Protein AF-A0A812VTF9-F1 (afdb_monomer)

Foldseek 3Di:
DVVVVVVVVVVVVVVVVVVVPDDVVVVVVVLLCLLVDDLVRNLVVLLVLLVVLVVQQPPPVHRDCVSVVSSLVSLVSNLPDQLVSNLSSLVSNLQSLLVQLLRPPVVSVVVSLVSLLVSLLSCLVDPNNLPPQCSLVSSLVSLLVSLPDPSHDPVSLLSSLVSLLVCCVVRVVSNHPNVVSNVSSLVSLVVDPCNDPSSVVSVVSSVVSVVVDCSVVVVCVVVVCCVVVVDDPDDPDD

Mean predicted aligned error: 9.12 Å

Nearest PDB structures (foldseek):
  6xns-assembly2_E  TM=2.619E-01  e=1.743E-01  synthetic construct
  7v1k-assembly1_A-2  TM=3.933E-01  e=6.644E-01  Homo sapiens
  8xxn-assembly1_CD  TM=4.417E-01  e=1.135E+00  Homo sapiens
  8sah-assembly1_A  TM=3.304E-01  e=3.784E+00  Homo sapiens
  6fhz-assembly1_A  TM=1.928E-01  e=4.326E+00  Pyrococcus furiosus DSM 3638

pLDDT: mean 85.51, std 14.9, range [34.81, 98.44]

Organism: Symbiodinium pilosum (NCBI:txid2952)

Radius of gyration: 21.84 Å; Cα contacts (8 Å, |Δi|>4): 213; chains: 1; bounding box: 48×73×46 Å

Secondary structure (DSSP, 8-state):
-HHHHHHHHHHHHHHHHHHTTS-HHHHHHHHHGGGGS-HHHHHHHHHHHHHHHHHHHH-SSS---HHHHHHHHHHHHTTTS-HHHHHHHHHHHHHHHHHHHT-SSHHHHHHHHHHHHHHHHHHHH-HHHHTSTTHHHHHHHHHHHHHH-SSS-HHHHHHHHHHHHHHHHH-GGG-GGGHHHHHHHHHHHHTSTT--HHHHHHHHHHHHHHHH-HHHHHHHHHHHHHHHHT--S-----

Solvent-accessible s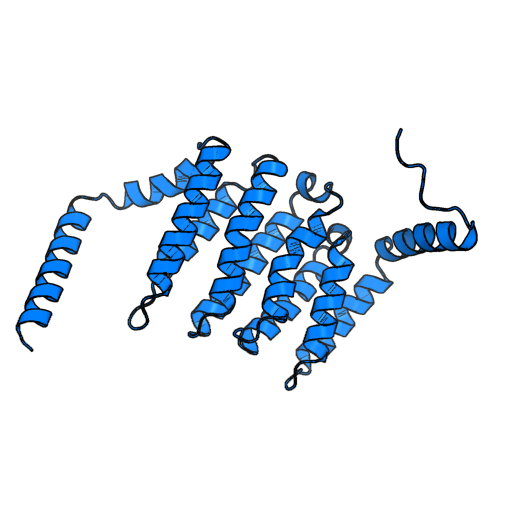urface area (backbone atoms only — not comparable to full-atom values): 13110 Å² total; per-residue (Å²): 119,68,68,63,55,52,51,55,49,49,52,49,52,50,50,52,58,54,50,76,72,51,60,67,69,59,57,53,47,57,52,67,48,45,62,77,44,54,77,70,54,38,52,50,51,52,52,50,38,50,50,51,22,52,58,36,49,65,35,82,91,67,56,42,58,64,44,50,52,48,47,53,52,42,50,61,67,40,66,87,48,60,54,75,58,40,54,52,48,44,58,53,52,40,50,50,29,35,57,43,21,31,36,91,55,55,71,57,6,49,50,26,49,50,52,48,42,53,50,52,53,55,54,68,69,40,65,78,49,59,68,43,72,59,37,24,37,67,67,35,45,41,51,38,54,37,58,70,37,87,62,33,46,72,68,40,44,49,49,44,52,55,42,52,34,50,47,45,72,76,39,56,87,57,35,66,60,14,53,61,43,53,51,52,38,49,53,52,48,70,66,39,97,76,58,47,70,68,58,54,53,40,48,54,52,45,49,53,51,52,75,70,34,66,66,55,60,50,54,46,49,56,54,49,48,45,67,72,64,71,64,76,98,78,87,90,86,131

Sequence (238 aa):
MTVSLEESRLDLLNAESVMAQIDAAQIDLLFDRSAGLELRAVLHFMGQLAQVSKEELACEEMPRIFSLQKLVEVAISNLMRPPEVWSEIWRIVSRHLADVASHHNVSIGLYAINCLKQLAMKFLEHEEVRQQETFGQVLLEPFEKLMKSKLASPEVKGLVVSSVDFMVEKRPGSIGAGWAQVFQILQLAASEPKSNKEVLDAAFAIMKVAVASRTLQRASTLYWLSAIAGLPPSASKL

InterPro domains:
  IPR015403 Mon2/Sec7/BIG1-like, HDS [PF09324] (122-207)
  IPR016024 Armadillo-type fold [SSF48371] (74-210)

Structure (mmCIF, N/CA/C/O backbone):
data_AF-A0A812VTF9-F1
#
_entry.id   AF-A0A812VTF9-F1
#
loop_
_atom_site.group_PDB
_atom_site.id
_atom_site.type_symbol
_atom_site.label_atom_id
_atom_site.label_alt_id
_atom_site.label_comp_id
_atom_site.label_asym_id
_atom_site.label_entity_id
_atom_site.label_seq_id
_atom_site.pdbx_PDB_ins_code
_atom_site.Cartn_x
_atom_site.Cartn_y
_atom_site.Cartn_z
_atom_site.occupancy
_atom_site.B_iso_or_equiv
_atom_site.auth_seq_id
_atom_site.auth_comp_id
_atom_site.auth_asym_id
_atom_site.auth_atom_id
_atom_site.pdbx_PDB_model_num
ATOM 1 N N . MET A 1 1 ? -31.455 -26.760 -3.266 1.00 56.12 1 MET A N 1
ATOM 2 C CA . MET A 1 1 ? -31.343 -28.114 -2.701 1.00 56.12 1 MET A CA 1
ATOM 3 C C . MET A 1 1 ? -30.157 -28.837 -3.314 1.00 56.12 1 MET A C 1
ATOM 5 O O . MET A 1 1 ? -29.032 -28.382 -3.204 1.00 56.12 1 MET A O 1
ATOM 9 N N . THR A 1 2 ? -30.458 -29.919 -4.027 1.00 59.34 2 THR A N 1
ATOM 10 C CA . THR A 1 2 ? -29.512 -30.862 -4.642 1.00 59.34 2 THR A CA 1
ATOM 11 C C . THR A 1 2 ? -28.891 -30.377 -5.957 1.00 59.34 2 THR A C 1
ATOM 13 O O . THR A 1 2 ? -27.705 -30.589 -6.159 1.00 59.34 2 THR A O 1
ATOM 16 N N . VAL A 1 3 ? -29.644 -29.651 -6.793 1.00 62.25 3 VAL A N 1
ATOM 17 C CA . VAL A 1 3 ? -29.167 -29.140 -8.100 1.00 62.25 3 VAL A CA 1
ATOM 18 C C . VAL A 1 3 ? -27.979 -28.175 -7.954 1.00 62.25 3 VAL A C 1
ATOM 20 O O . VAL A 1 3 ? -26.980 -28.317 -8.643 1.00 62.25 3 VAL A O 1
ATOM 23 N N . SER A 1 4 ? -28.036 -27.265 -6.976 1.00 74.12 4 SER A N 1
ATOM 24 C CA . SER A 1 4 ? -26.952 -26.306 -6.699 1.00 74.12 4 SER A CA 1
ATOM 25 C C . SER A 1 4 ? -25.662 -26.975 -6.201 1.00 74.12 4 SER A C 1
ATOM 27 O O . SER A 1 4 ? -24.579 -26.481 -6.488 1.00 74.12 4 SER A O 1
ATOM 29 N N . LEU A 1 5 ? -25.756 -28.106 -5.493 1.00 76.12 5 LEU A N 1
ATOM 30 C CA . LEU A 1 5 ? -24.577 -28.862 -5.052 1.00 76.12 5 LEU A CA 1
ATOM 31 C C . LEU A 1 5 ? -23.921 -29.621 -6.213 1.00 76.12 5 LEU A C 1
ATOM 33 O O . LEU A 1 5 ? -22.699 -29.732 -6.258 1.00 76.12 5 LEU A O 1
ATOM 37 N N . GLU A 1 6 ? -24.720 -30.142 -7.147 1.00 83.00 6 GLU A N 1
ATOM 38 C CA . GLU A 1 6 ? -24.218 -30.797 -8.360 1.00 83.00 6 GLU A CA 1
ATOM 39 C C . GLU A 1 6 ? -23.533 -29.812 -9.309 1.00 83.00 6 GLU A C 1
ATOM 41 O O . GLU A 1 6 ? -22.454 -30.123 -9.811 1.00 83.00 6 GLU A O 1
ATOM 46 N N . GLU A 1 7 ? -24.105 -28.620 -9.495 1.00 83.38 7 GLU A N 1
ATOM 47 C CA . GLU A 1 7 ? -23.499 -27.539 -10.284 1.00 83.38 7 GLU A CA 1
ATOM 48 C C . GLU A 1 7 ? -22.155 -27.101 -9.690 1.00 83.38 7 GLU A C 1
ATOM 50 O O . GLU A 1 7 ? -21.142 -27.142 -10.384 1.00 83.38 7 GLU A O 1
ATOM 55 N N . SER A 1 8 ? -22.090 -26.811 -8.383 1.00 82.06 8 SER A N 1
ATOM 56 C CA . SER A 1 8 ? -20.821 -26.449 -7.730 1.00 82.06 8 SER A CA 1
ATOM 57 C C . SER A 1 8 ? -19.768 -27.559 -7.808 1.00 82.06 8 SER A C 1
ATOM 59 O O . SER A 1 8 ? -18.575 -27.282 -7.933 1.00 82.06 8 SER A O 1
ATOM 61 N N . ARG A 1 9 ? -20.184 -28.832 -7.757 1.00 86.38 9 ARG A N 1
ATOM 62 C CA . ARG A 1 9 ? -19.269 -29.971 -7.918 1.00 86.38 9 ARG A CA 1
ATOM 63 C C . ARG A 1 9 ? -18.740 -30.072 -9.347 1.00 86.38 9 ARG A C 1
ATOM 65 O O . ARG A 1 9 ? -17.572 -30.401 -9.536 1.00 86.38 9 ARG A O 1
ATOM 72 N N . LEU A 1 10 ? -19.588 -29.816 -10.339 1.00 88.94 10 LEU A N 1
ATOM 73 C CA . LEU A 1 10 ? -19.194 -29.813 -11.744 1.00 88.94 10 LEU A CA 1
ATOM 74 C C . LEU A 1 10 ? -18.210 -28.675 -12.036 1.00 88.94 10 LEU A C 1
ATOM 76 O O . LEU A 1 10 ? -17.195 -28.914 -12.683 1.00 88.94 10 LEU A O 1
ATOM 80 N N . ASP A 1 11 ? -18.454 -27.481 -11.499 1.00 85.56 11 ASP A N 1
ATOM 81 C CA . ASP A 1 11 ? -17.545 -26.338 -11.629 1.00 85.56 11 ASP A CA 1
ATOM 82 C C . ASP A 1 11 ? -16.174 -26.615 -11.004 1.00 85.56 11 ASP A C 1
ATOM 84 O O . ASP A 1 11 ? -15.147 -26.284 -11.600 1.00 85.56 11 ASP A O 1
ATOM 88 N N . LEU A 1 12 ? -16.139 -27.286 -9.847 1.00 85.94 12 LEU A N 1
ATOM 89 C CA . LEU A 1 12 ? -14.889 -27.710 -9.215 1.00 85.94 12 LEU A CA 1
ATOM 90 C C . LEU A 1 12 ? -14.105 -28.679 -10.114 1.00 85.94 12 LEU A C 1
ATOM 92 O O . LEU A 1 12 ? -12.923 -28.463 -10.367 1.00 85.94 12 LEU A O 1
ATOM 96 N N . LEU A 1 13 ? -14.768 -29.713 -10.643 1.00 90.44 13 LEU A N 1
ATOM 97 C CA . LEU A 1 13 ? -14.139 -30.693 -11.537 1.00 90.44 13 LEU A CA 1
ATOM 98 C C . LEU A 1 13 ? -13.653 -30.048 -12.842 1.00 90.44 13 LEU A C 1
ATOM 100 O O . LEU A 1 13 ? -12.585 -30.394 -13.350 1.00 90.44 13 LEU A O 1
ATOM 104 N N . ASN A 1 14 ? -14.410 -29.085 -13.373 1.00 89.62 14 ASN A N 1
ATOM 105 C CA . ASN A 1 14 ? -14.008 -28.305 -14.539 1.00 89.62 14 ASN A CA 1
ATOM 106 C C . ASN A 1 14 ? -12.756 -27.472 -14.234 1.00 89.62 14 ASN A C 1
ATOM 108 O O . ASN A 1 14 ? -11.811 -27.480 -15.024 1.00 89.62 14 ASN A O 1
ATOM 112 N N . ALA A 1 15 ? -12.714 -26.797 -13.082 1.00 86.44 15 ALA A N 1
ATOM 113 C CA . ALA A 1 15 ? -11.553 -26.027 -12.652 1.00 86.44 15 ALA A CA 1
ATOM 114 C C . ALA A 1 15 ? -10.316 -26.920 -12.468 1.00 86.44 15 ALA A C 1
ATOM 116 O O . ALA A 1 15 ? -9.244 -26.583 -12.968 1.00 86.44 15 ALA A O 1
ATOM 117 N N . GLU A 1 16 ? -10.461 -28.084 -11.828 1.00 88.94 16 GLU A N 1
ATOM 118 C CA . GLU A 1 16 ? -9.383 -29.069 -11.674 1.00 88.94 16 GLU A CA 1
ATOM 119 C C . GLU A 1 16 ? -8.875 -29.576 -13.030 1.00 88.94 16 GLU A C 1
ATOM 121 O O . GLU A 1 16 ? -7.666 -29.639 -13.254 1.00 88.94 16 GLU A O 1
ATOM 126 N N . SER A 1 17 ? -9.781 -29.883 -13.963 1.00 91.12 17 SER A N 1
ATOM 127 C CA . SER A 1 17 ? -9.412 -30.351 -15.301 1.00 91.12 17 SER A CA 1
ATOM 128 C C . SER A 1 17 ? -8.668 -29.288 -16.111 1.00 91.12 17 SER A C 1
ATOM 130 O O . SER A 1 17 ? -7.706 -29.627 -16.801 1.00 91.12 17 SER A O 1
ATOM 132 N N . VAL A 1 18 ? -9.078 -28.019 -16.019 1.00 88.00 18 VAL A N 1
ATOM 133 C CA . VAL A 1 18 ? -8.378 -26.900 -16.665 1.00 88.00 18 VAL A CA 1
ATOM 134 C C . VAL A 1 18 ? -7.009 -26.686 -16.022 1.00 88.00 18 VAL A C 1
ATOM 136 O O . VAL A 1 18 ? -6.010 -26.602 -16.734 1.00 88.00 18 VAL A O 1
ATOM 139 N N . MET A 1 19 ? -6.934 -26.664 -14.689 1.00 85.06 19 MET A N 1
ATOM 140 C CA . MET A 1 19 ? -5.675 -26.484 -13.960 1.00 85.06 19 MET A CA 1
ATOM 141 C C . MET A 1 19 ? -4.672 -27.606 -14.235 1.00 85.06 19 MET A C 1
ATOM 143 O O . MET A 1 19 ? -3.482 -27.333 -14.345 1.00 85.06 19 MET A O 1
ATOM 147 N N . ALA A 1 20 ? -5.131 -28.845 -14.428 1.00 88.31 20 ALA A N 1
ATOM 148 C CA . ALA A 1 20 ? -4.268 -29.968 -14.794 1.00 88.31 20 ALA A CA 1
ATOM 149 C C . ALA A 1 20 ? -3.586 -29.801 -16.167 1.00 88.31 20 ALA A C 1
ATOM 151 O O . ALA A 1 20 ? -2.593 -30.475 -16.438 1.00 88.31 20 ALA A O 1
ATOM 152 N N . GLN A 1 21 ? -4.099 -28.920 -17.033 1.00 89.12 21 GLN A N 1
ATOM 153 C CA . GLN A 1 21 ? -3.491 -28.610 -18.331 1.00 89.12 21 GLN A CA 1
ATOM 154 C C . GLN A 1 21 ? -2.571 -27.383 -18.297 1.00 89.12 21 GLN A C 1
ATOM 156 O O . GLN A 1 21 ? -1.884 -27.111 -19.282 1.00 89.12 21 GLN A O 1
ATOM 161 N N . ILE A 1 22 ? -2.546 -26.640 -17.189 1.00 85.06 22 ILE A N 1
ATOM 162 C CA . ILE A 1 22 ? -1.730 -25.437 -17.038 1.00 85.06 22 ILE A CA 1
ATOM 163 C C . ILE A 1 22 ? -0.498 -25.791 -16.210 1.00 85.06 22 ILE A C 1
ATOM 165 O O . ILE A 1 22 ? -0.589 -26.102 -15.025 1.00 85.06 22 ILE A O 1
ATOM 169 N N . ASP A 1 23 ? 0.677 -25.703 -16.829 1.00 85.94 23 ASP A N 1
ATOM 170 C CA . ASP A 1 23 ? 1.939 -25.788 -16.101 1.00 85.94 23 ASP A CA 1
ATOM 171 C C . ASP A 1 23 ? 2.069 -24.577 -15.164 1.00 85.94 23 ASP A C 1
ATOM 173 O O . ASP A 1 23 ? 2.119 -23.428 -15.611 1.00 85.94 23 ASP A O 1
ATOM 177 N N . ALA A 1 24 ? 2.131 -24.839 -13.857 1.00 80.75 24 ALA A N 1
ATOM 178 C CA . ALA A 1 24 ? 2.264 -23.809 -12.832 1.00 80.75 24 ALA A CA 1
ATOM 179 C C . ALA A 1 24 ? 3.496 -22.915 -13.059 1.00 80.75 24 ALA A C 1
ATOM 181 O O . ALA A 1 24 ? 3.439 -21.719 -12.778 1.00 80.75 24 ALA A O 1
ATOM 182 N N . ALA A 1 25 ? 4.570 -23.442 -13.659 1.00 83.94 25 ALA A N 1
ATOM 183 C CA . ALA A 1 25 ? 5.741 -22.638 -13.997 1.00 83.94 25 ALA A CA 1
ATOM 184 C C . ALA A 1 25 ? 5.438 -21.571 -15.067 1.00 83.94 25 ALA A C 1
ATOM 186 O O . ALA A 1 25 ? 6.048 -20.502 -15.063 1.00 83.94 25 ALA A O 1
ATOM 187 N N . GLN A 1 26 ? 4.470 -21.810 -15.962 1.00 84.19 26 GLN A N 1
ATOM 188 C CA . GLN A 1 26 ? 4.031 -20.809 -16.945 1.00 84.19 26 GLN A CA 1
ATOM 189 C C . GLN A 1 26 ? 3.251 -19.664 -16.290 1.00 84.19 26 GLN A C 1
ATOM 191 O O . GLN A 1 26 ? 3.278 -18.542 -16.797 1.00 84.19 26 GLN A O 1
ATOM 196 N N . ILE A 1 27 ? 2.580 -19.931 -15.163 1.00 85.25 27 ILE A N 1
ATOM 197 C CA . ILE A 1 27 ? 1.862 -18.909 -14.395 1.00 85.25 27 ILE A CA 1
ATOM 198 C C . ILE A 1 27 ? 2.863 -17.921 -13.795 1.00 85.25 27 ILE A C 1
ATOM 200 O O . ILE A 1 27 ? 2.699 -16.716 -13.964 1.00 85.25 27 ILE A O 1
ATOM 204 N N . ASP A 1 28 ? 3.925 -18.403 -13.149 1.00 86.44 28 ASP A N 1
ATOM 205 C CA . ASP A 1 28 ? 4.956 -17.519 -12.591 1.00 86.44 28 ASP A CA 1
ATOM 206 C C . ASP A 1 28 ? 5.701 -16.753 -13.693 1.00 86.44 28 ASP A C 1
ATOM 208 O O . ASP A 1 28 ? 5.907 -15.540 -13.590 1.00 86.44 28 ASP A O 1
ATOM 212 N N . LEU A 1 29 ? 5.976 -17.421 -14.817 1.00 87.75 29 LEU A N 1
ATOM 213 C CA . LEU A 1 29 ? 6.634 -16.815 -15.971 1.00 87.75 29 LEU A CA 1
ATOM 214 C C . LEU A 1 29 ? 5.857 -15.624 -16.558 1.00 87.75 29 LEU A C 1
ATOM 216 O O . LEU A 1 29 ? 6.473 -14.691 -17.079 1.00 87.75 29 LEU A O 1
ATOM 220 N N . LEU A 1 30 ? 4.520 -15.630 -16.480 1.00 89.69 30 LEU A N 1
ATOM 221 C CA . LEU A 1 30 ? 3.683 -14.500 -16.897 1.00 89.69 30 LEU A CA 1
ATOM 222 C C . LEU A 1 30 ? 4.034 -13.230 -16.111 1.00 89.69 30 LEU A C 1
ATOM 224 O O . LEU A 1 30 ? 4.182 -12.157 -16.700 1.00 89.69 30 LEU A O 1
ATOM 228 N N . PHE A 1 31 ? 4.176 -13.353 -14.791 1.00 92.75 31 PHE A N 1
ATOM 229 C CA . PHE A 1 31 ? 4.474 -12.229 -13.908 1.00 92.75 31 PHE A CA 1
ATOM 230 C C . PHE A 1 31 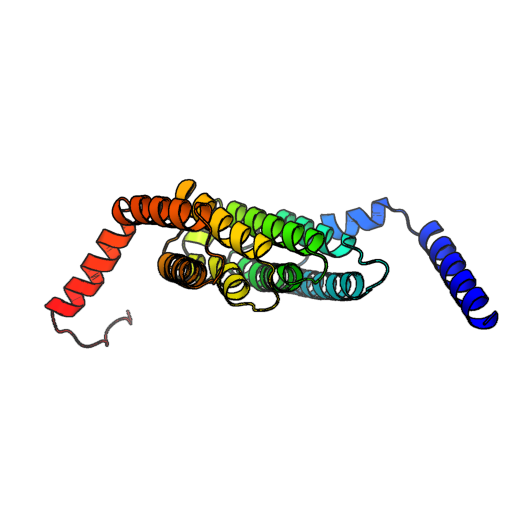? 5.938 -11.800 -14.024 1.00 92.75 31 PHE A C 1
ATOM 232 O O . PHE A 1 31 ? 6.212 -10.600 -14.117 1.00 92.75 31 PHE A O 1
ATOM 239 N N . ASP A 1 32 ? 6.865 -12.751 -14.131 1.00 89.50 32 ASP A N 1
ATOM 240 C CA . ASP A 1 32 ? 8.297 -12.474 -14.303 1.00 89.50 32 ASP A CA 1
ATOM 241 C C . ASP A 1 32 ? 8.583 -11.712 -15.604 1.00 89.50 32 ASP A C 1
ATOM 243 O O . ASP A 1 32 ? 9.392 -10.782 -15.644 1.00 89.50 32 ASP A O 1
ATOM 247 N N . ARG A 1 33 ? 7.862 -12.043 -16.683 1.00 92.38 33 ARG A N 1
ATOM 248 C CA . ARG A 1 33 ? 8.008 -11.374 -17.985 1.00 92.38 33 ARG A CA 1
ATOM 249 C C . ARG A 1 33 ? 7.385 -9.979 -18.040 1.00 92.38 33 ARG A C 1
ATOM 251 O O . ARG A 1 33 ? 7.576 -9.285 -19.039 1.00 92.38 33 ARG A O 1
ATOM 258 N N . SER A 1 34 ? 6.709 -9.521 -16.983 1.00 93.81 34 SER A N 1
ATOM 259 C CA . SER A 1 34 ? 6.127 -8.172 -16.919 1.00 93.81 34 SER A CA 1
ATOM 260 C C . SER A 1 34 ? 7.167 -7.061 -17.115 1.00 93.81 34 SER A C 1
ATOM 262 O O . SER A 1 34 ? 6.854 -6.027 -17.706 1.00 93.81 34 SER A O 1
ATOM 264 N N . ALA A 1 35 ? 8.421 -7.286 -16.706 1.00 90.38 35 ALA A N 1
ATOM 265 C CA . ALA A 1 35 ? 9.530 -6.356 -16.924 1.00 90.38 35 ALA A CA 1
ATOM 266 C C . ALA A 1 35 ? 9.853 -6.141 -18.415 1.00 90.38 35 ALA A C 1
ATOM 268 O O . ALA A 1 35 ? 10.311 -5.066 -18.798 1.00 90.38 35 ALA A O 1
ATOM 269 N N . GLY A 1 36 ? 9.566 -7.130 -19.269 1.00 91.38 36 GLY A N 1
ATOM 270 C CA . GLY A 1 36 ? 9.750 -7.041 -20.719 1.00 91.38 36 GLY A CA 1
ATOM 271 C C . GLY A 1 36 ? 8.600 -6.355 -21.460 1.00 91.38 36 GLY A C 1
ATOM 272 O O . GLY A 1 36 ? 8.718 -6.104 -22.656 1.00 91.38 36 GLY A O 1
ATOM 273 N N . LEU A 1 37 ? 7.487 -6.047 -20.785 1.00 93.25 37 LEU A N 1
ATOM 274 C CA . LEU A 1 37 ? 6.356 -5.365 -21.413 1.00 93.25 37 LEU A CA 1
ATOM 275 C C . LEU A 1 37 ? 6.700 -3.909 -21.741 1.00 93.25 37 LEU A C 1
ATOM 277 O O . LEU A 1 37 ? 7.378 -3.215 -20.977 1.00 93.25 37 LEU A O 1
ATOM 281 N N . GLU A 1 38 ? 6.170 -3.408 -22.852 1.00 93.50 38 GLU A N 1
ATOM 282 C CA . GLU A 1 38 ? 6.228 -1.981 -23.162 1.00 93.50 38 GLU A CA 1
ATOM 283 C C . GLU A 1 38 ? 5.418 -1.152 -22.153 1.00 93.50 38 GLU A C 1
ATOM 285 O O . GLU A 1 38 ? 4.527 -1.662 -21.470 1.00 93.50 38 GLU A O 1
ATOM 290 N N . LEU A 1 39 ? 5.691 0.155 -22.098 1.00 89.00 39 LEU A N 1
ATOM 291 C CA . LEU A 1 39 ? 5.080 1.105 -21.161 1.00 89.00 39 LEU A CA 1
ATOM 292 C C . LEU A 1 39 ? 3.556 0.938 -21.018 1.00 89.00 39 LEU A C 1
ATOM 294 O O . LEU A 1 39 ? 3.043 0.719 -19.925 1.00 89.00 39 LEU A O 1
ATOM 298 N N . ARG A 1 40 ? 2.801 1.014 -22.117 1.00 92.50 40 ARG A N 1
ATOM 299 C CA . ARG A 1 40 ? 1.333 0.915 -22.040 1.00 92.50 40 ARG A CA 1
ATOM 300 C C . ARG A 1 40 ? 0.861 -0.489 -21.667 1.00 92.50 40 ARG A C 1
ATOM 302 O O . ARG A 1 40 ? -0.141 -0.628 -20.969 1.00 92.50 40 ARG A O 1
ATOM 309 N N . ALA A 1 41 ? 1.587 -1.511 -22.113 1.00 95.31 41 ALA A N 1
ATOM 310 C CA . ALA A 1 41 ? 1.246 -2.901 -21.856 1.00 95.31 41 ALA A CA 1
ATOM 311 C C . ALA A 1 41 ? 1.395 -3.248 -20.369 1.00 95.31 41 ALA A C 1
ATOM 313 O O . ALA A 1 41 ? 0.497 -3.878 -19.816 1.00 95.31 41 ALA A O 1
ATOM 314 N N . VAL A 1 42 ? 2.456 -2.777 -19.697 1.00 95.12 42 VAL A N 1
ATOM 315 C CA . VAL A 1 42 ? 2.617 -3.004 -18.250 1.00 95.12 42 VAL A CA 1
ATOM 316 C C . VAL A 1 42 ? 1.520 -2.305 -17.444 1.00 95.12 42 VAL A C 1
ATOM 318 O O . VAL A 1 42 ? 0.962 -2.907 -16.534 1.00 95.12 42 VAL A O 1
ATOM 321 N N . LEU A 1 43 ? 1.124 -1.083 -17.816 1.00 95.69 43 LEU A N 1
ATOM 322 C CA . LEU A 1 43 ? 0.042 -0.372 -17.124 1.00 95.69 43 LEU A CA 1
ATOM 323 C C . LEU A 1 43 ? -1.306 -1.084 -17.281 1.00 95.69 43 LEU A C 1
ATOM 325 O O . LEU A 1 43 ? -2.041 -1.227 -16.305 1.00 95.69 43 LEU A O 1
ATOM 329 N N . HIS A 1 44 ? -1.617 -1.571 -18.487 1.00 96.69 44 HIS A N 1
ATOM 330 C CA . HIS A 1 44 ? -2.828 -2.358 -18.720 1.00 96.69 44 HIS A CA 1
ATOM 331 C C . HIS A 1 44 ? -2.792 -3.676 -17.940 1.00 96.69 44 HIS A C 1
ATOM 333 O O . HIS A 1 44 ? -3.759 -4.020 -17.267 1.00 96.69 44 HIS A O 1
ATOM 339 N N . PHE A 1 45 ? -1.660 -4.383 -17.974 1.00 96.50 45 PHE A N 1
ATOM 340 C CA . PHE A 1 45 ? -1.460 -5.618 -17.220 1.00 96.50 45 PHE A CA 1
ATOM 341 C C . PHE A 1 45 ? -1.701 -5.414 -15.719 1.00 96.50 45 PHE A C 1
ATOM 343 O O . PHE A 1 45 ? -2.485 -6.144 -15.119 1.00 96.50 45 PHE A O 1
ATOM 350 N N . MET A 1 46 ? -1.106 -4.378 -15.123 1.00 96.81 46 MET A N 1
ATOM 351 C CA . MET A 1 46 ? -1.283 -4.076 -13.700 1.00 96.81 46 MET A CA 1
ATOM 352 C C . MET A 1 46 ? -2.709 -3.641 -13.357 1.00 96.81 46 MET A C 1
ATOM 354 O O . MET A 1 46 ? -3.225 -4.029 -12.312 1.00 96.81 46 MET A O 1
ATOM 358 N N . GLY A 1 47 ? -3.364 -2.875 -14.235 1.00 97.69 47 GLY A N 1
ATOM 359 C CA . GLY A 1 47 ? -4.770 -2.505 -14.070 1.00 97.69 47 GLY A CA 1
ATOM 360 C C . GLY A 1 47 ? -5.694 -3.724 -14.055 1.00 97.69 47 GLY A C 1
ATOM 361 O O . GLY A 1 47 ? -6.527 -3.851 -13.159 1.00 97.69 47 GLY A O 1
ATOM 362 N N . GLN A 1 48 ? -5.498 -4.658 -14.990 1.00 98.06 48 GLN A N 1
ATOM 363 C CA . GLN A 1 48 ? -6.274 -5.898 -15.041 1.00 98.06 48 GLN A CA 1
ATOM 364 C C . GLN A 1 48 ? -5.969 -6.814 -13.853 1.00 98.06 48 GLN A C 1
ATOM 366 O O . GLN A 1 48 ? -6.890 -7.381 -13.276 1.00 98.06 48 GLN A O 1
ATOM 371 N N . LEU A 1 49 ? -4.707 -6.916 -13.431 1.00 97.69 49 LEU A N 1
ATOM 372 C CA . LEU A 1 49 ? -4.329 -7.714 -12.265 1.00 97.69 49 LEU A CA 1
ATOM 373 C C . LEU A 1 49 ? -4.936 -7.163 -10.963 1.00 97.69 49 LEU A C 1
ATOM 375 O O . LEU A 1 49 ? -5.414 -7.932 -10.130 1.00 97.69 49 LEU A O 1
ATOM 379 N N . ALA A 1 50 ? -4.990 -5.837 -10.806 1.00 98.25 50 ALA A N 1
ATOM 380 C CA . ALA A 1 50 ? -5.693 -5.202 -9.692 1.00 98.25 50 ALA A CA 1
ATOM 381 C C . ALA A 1 50 ? -7.206 -5.488 -9.729 1.00 98.25 50 ALA A C 1
ATOM 383 O O . ALA A 1 50 ? -7.809 -5.752 -8.690 1.00 98.25 50 ALA A O 1
ATOM 384 N N . GLN A 1 51 ? -7.816 -5.501 -10.919 1.00 98.19 51 GLN A N 1
ATOM 385 C CA . GLN A 1 51 ? -9.229 -5.843 -11.082 1.00 98.19 51 GLN A CA 1
ATOM 386 C C . GLN A 1 51 ? -9.516 -7.308 -10.711 1.00 98.19 51 GLN A C 1
ATOM 388 O O . GLN A 1 51 ? -10.430 -7.557 -9.927 1.00 98.19 51 GLN A O 1
ATOM 393 N N . VAL A 1 52 ? -8.696 -8.260 -11.169 1.00 97.62 52 VAL A N 1
ATOM 394 C CA . VAL A 1 52 ? -8.810 -9.676 -10.767 1.00 97.62 52 VAL A CA 1
ATOM 395 C C . VAL A 1 52 ? -8.622 -9.822 -9.257 1.00 97.62 52 VAL A C 1
ATOM 397 O O . VAL A 1 52 ? -9.407 -10.494 -8.596 1.00 97.62 52 VAL A O 1
ATOM 400 N N . SER A 1 53 ? -7.644 -9.123 -8.670 1.00 98.38 53 SER A N 1
ATOM 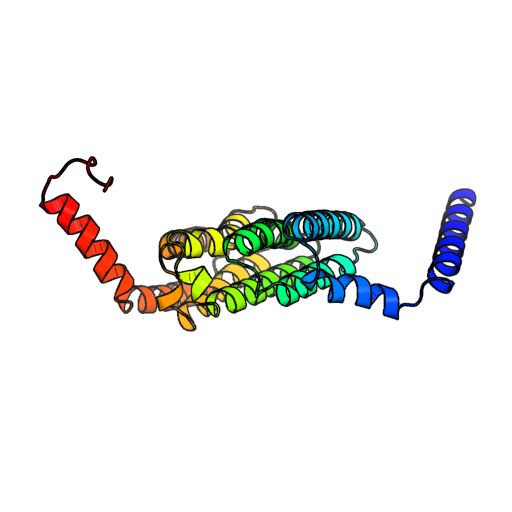401 C CA . SER A 1 53 ? -7.469 -9.099 -7.215 1.00 98.38 53 SER A CA 1
ATOM 402 C C . SER A 1 53 ? -8.703 -8.566 -6.485 1.00 98.38 53 SER A C 1
ATOM 404 O O . SER A 1 53 ? -9.052 -9.085 -5.429 1.00 98.38 53 SER A O 1
ATOM 406 N N . LYS A 1 54 ? -9.384 -7.553 -7.024 1.00 97.75 54 LYS A N 1
ATOM 407 C CA . LYS A 1 54 ? -10.625 -7.036 -6.440 1.00 97.75 54 LYS A CA 1
ATOM 408 C C . LYS A 1 54 ? -11.741 -8.082 -6.462 1.00 97.75 54 LYS A C 1
ATOM 410 O O . LYS A 1 54 ? -12.461 -8.208 -5.478 1.00 97.75 54 LYS A O 1
ATOM 415 N N . GLU A 1 55 ? -11.879 -8.820 -7.557 1.00 96.69 55 GLU A N 1
ATOM 416 C CA . GLU A 1 55 ? -12.873 -9.890 -7.708 1.00 96.69 55 GLU A CA 1
ATOM 417 C C . GLU A 1 55 ? -12.577 -11.075 -6.782 1.00 96.69 55 GLU A C 1
ATOM 419 O O . GLU A 1 55 ? -13.478 -11.583 -6.118 1.00 96.69 55 GLU A O 1
ATOM 424 N N . GLU A 1 56 ? -11.307 -11.466 -6.661 1.00 96.56 56 GLU A N 1
ATOM 425 C CA . GLU A 1 56 ? -10.858 -12.502 -5.726 1.00 96.56 56 GLU A CA 1
ATOM 426 C C . GLU A 1 56 ? -11.179 -12.171 -4.264 1.00 96.56 56 GLU A C 1
ATOM 428 O O . GLU A 1 56 ? -11.539 -13.065 -3.495 1.00 96.56 56 GLU A O 1
ATOM 433 N N . LEU A 1 57 ? -11.051 -10.897 -3.889 1.00 97.19 57 LEU A N 1
ATOM 434 C CA . LEU A 1 57 ? -11.312 -10.396 -2.539 1.00 97.19 57 LEU A CA 1
ATOM 435 C C . LEU A 1 57 ? -12.798 -10.124 -2.271 1.00 97.19 57 LEU A C 1
ATOM 437 O O . LEU A 1 57 ? -13.203 -10.072 -1.116 1.00 97.19 57 LEU A O 1
ATOM 441 N N . ALA A 1 58 ? -13.615 -9.957 -3.313 1.00 94.88 58 ALA A N 1
ATOM 442 C CA . ALA A 1 58 ? -15.055 -9.747 -3.174 1.00 94.88 58 ALA A CA 1
ATOM 443 C C . ALA A 1 58 ? -15.813 -11.021 -2.753 1.00 94.88 58 ALA A C 1
ATOM 445 O O . ALA A 1 58 ? -16.966 -10.932 -2.3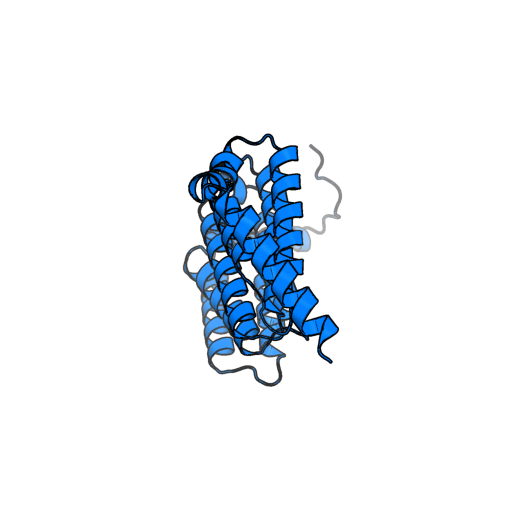37 1.00 94.88 58 ALA A O 1
ATOM 446 N N . CYS A 1 59 ? -15.184 -12.197 -2.851 1.00 90.69 59 CYS A N 1
ATOM 447 C CA . CYS A 1 59 ? -15.741 -13.447 -2.344 1.00 90.69 59 CYS A CA 1
ATOM 448 C C . CYS A 1 59 ? -15.778 -13.427 -0.806 1.00 90.69 59 CYS A C 1
ATOM 450 O O . CYS A 1 59 ? -14.738 -13.560 -0.164 1.00 90.69 59 CYS A O 1
ATOM 452 N N . GLU A 1 60 ? -16.967 -13.273 -0.216 1.00 85.31 60 GLU A N 1
ATOM 453 C CA . GLU A 1 60 ? -17.128 -13.176 1.244 1.00 85.31 60 GLU A CA 1
ATOM 454 C C . GLU A 1 60 ? -16.771 -14.480 1.975 1.00 85.31 60 GLU A C 1
ATOM 456 O O . GLU A 1 60 ? -16.194 -14.442 3.060 1.00 85.31 60 GLU A O 1
ATOM 461 N N . GLU A 1 61 ? -17.077 -15.637 1.380 1.00 85.94 61 GLU A N 1
ATOM 462 C CA . GLU A 1 61 ? -16.847 -16.943 2.013 1.00 85.94 61 GLU A CA 1
ATOM 463 C C . GLU A 1 61 ? -15.371 -17.356 1.993 1.00 85.94 61 GLU A C 1
ATOM 465 O O . GLU A 1 61 ? -14.859 -17.926 2.957 1.00 85.94 61 GLU A O 1
ATOM 470 N N . MET A 1 62 ? -14.678 -17.074 0.887 1.00 88.88 62 MET A N 1
ATOM 471 C CA . MET A 1 62 ? -13.289 -17.475 0.679 1.00 88.88 62 MET A CA 1
ATOM 472 C C . MET A 1 62 ? -12.537 -16.410 -0.136 1.00 88.88 62 MET A C 1
ATOM 474 O O . MET A 1 62 ? -12.263 -16.614 -1.325 1.00 88.88 62 MET A O 1
ATOM 478 N N . PRO A 1 63 ? -12.192 -15.265 0.481 1.00 93.12 63 PRO A N 1
ATOM 479 C CA . PRO A 1 63 ? -11.414 -14.233 -0.187 1.00 93.12 63 PRO A CA 1
ATOM 480 C C . PRO A 1 63 ? -10.006 -14.754 -0.482 1.00 93.12 63 PRO A C 1
ATOM 482 O O . PRO A 1 63 ? -9.331 -15.314 0.387 1.00 93.12 63 PRO A O 1
ATOM 485 N N . ARG A 1 64 ? -9.542 -14.558 -1.717 1.00 94.81 64 ARG A N 1
ATOM 486 C CA . ARG A 1 64 ? -8.210 -14.993 -2.166 1.00 94.81 64 ARG A CA 1
ATOM 487 C C . ARG A 1 64 ? -7.297 -13.783 -2.331 1.00 94.81 64 ARG A C 1
ATOM 489 O O . ARG A 1 64 ? -7.709 -12.746 -2.835 1.00 94.81 64 ARG A O 1
ATOM 496 N N . ILE A 1 65 ? -6.047 -13.918 -1.889 1.00 96.19 65 ILE A N 1
ATOM 497 C CA . ILE A 1 65 ? -5.044 -12.840 -1.944 1.00 96.19 65 ILE A CA 1
ATOM 498 C C . ILE A 1 65 ? -3.986 -13.063 -3.032 1.00 96.19 65 ILE A C 1
ATOM 500 O O . ILE A 1 65 ? -3.020 -12.308 -3.099 1.00 96.19 65 ILE A O 1
ATOM 504 N N . PHE A 1 66 ? -4.136 -14.091 -3.869 1.00 95.19 66 PHE A N 1
ATOM 505 C CA . PHE A 1 66 ? -3.114 -14.491 -4.837 1.00 95.19 66 PHE A CA 1
ATOM 506 C C . PHE A 1 66 ? -2.804 -13.364 -5.828 1.00 95.19 66 PHE A C 1
ATOM 508 O O . PHE A 1 66 ? -1.653 -12.949 -5.961 1.00 95.19 66 PHE A O 1
ATOM 515 N N . SER A 1 67 ? -3.827 -12.790 -6.462 1.00 97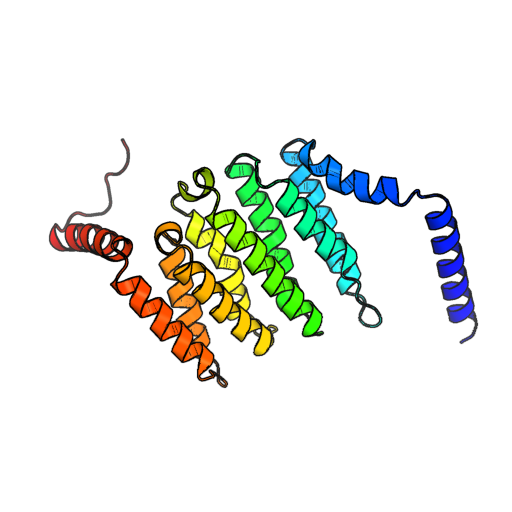.38 67 SER A N 1
ATOM 516 C CA . SER A 1 67 ? -3.617 -11.695 -7.412 1.00 97.38 67 SER A CA 1
ATOM 517 C C . SER A 1 67 ? -3.134 -10.412 -6.729 1.00 97.38 67 SER A C 1
ATOM 519 O O . SER A 1 67 ? -2.414 -9.625 -7.341 1.00 97.38 67 SER A O 1
ATOM 521 N N . LEU A 1 68 ? -3.454 -10.210 -5.443 1.00 98.25 68 LEU A N 1
ATOM 522 C CA . LEU A 1 68 ? -2.905 -9.107 -4.646 1.00 98.25 68 LEU A CA 1
ATOM 523 C C . LEU A 1 68 ? -1.395 -9.277 -4.425 1.00 98.25 68 LEU A C 1
ATOM 525 O O . LEU A 1 68 ? -0.637 -8.328 -4.616 1.00 98.25 68 LEU A O 1
ATOM 529 N N . GLN A 1 69 ? -0.960 -10.487 -4.058 1.00 97.38 69 GLN A N 1
ATOM 530 C CA . GLN A 1 69 ? 0.454 -10.843 -3.901 1.00 97.38 69 GLN A CA 1
ATOM 531 C C . GLN A 1 69 ? 1.210 -10.632 -5.213 1.00 97.38 69 GLN A C 1
ATOM 533 O O . GLN A 1 69 ? 2.204 -9.905 -5.248 1.00 97.38 69 GLN A O 1
ATOM 538 N N . LYS A 1 70 ? 0.676 -11.169 -6.316 1.00 96.62 70 LYS A N 1
ATOM 539 C CA . LYS A 1 70 ? 1.270 -11.003 -7.645 1.00 96.62 70 LYS A CA 1
ATOM 540 C C . LYS A 1 70 ? 1.314 -9.547 -8.098 1.00 96.62 70 LYS A C 1
ATOM 542 O O . LYS A 1 70 ? 2.300 -9.142 -8.704 1.00 96.62 70 LYS A O 1
ATOM 547 N N . LEU A 1 71 ? 0.318 -8.725 -7.761 1.00 97.75 71 LEU A N 1
ATOM 548 C CA . LEU A 1 71 ? 0.356 -7.290 -8.059 1.00 97.75 71 LEU A CA 1
ATOM 549 C C . LEU A 1 71 ? 1.542 -6.594 -7.375 1.00 97.75 71 LEU A C 1
ATOM 551 O O . LEU A 1 71 ? 2.210 -5.767 -7.997 1.00 97.75 71 LEU A O 1
ATOM 555 N N . VAL A 1 72 ? 1.817 -6.938 -6.114 1.00 96.81 72 VAL A N 1
ATOM 556 C CA . VAL A 1 72 ? 2.950 -6.390 -5.353 1.00 96.81 72 VAL A CA 1
ATOM 557 C C . VAL A 1 72 ? 4.281 -6.890 -5.915 1.00 96.81 72 VAL A C 1
ATOM 559 O O . VAL A 1 72 ? 5.190 -6.085 -6.110 1.00 96.81 72 VAL A O 1
ATOM 562 N N . GLU A 1 73 ? 4.393 -8.182 -6.234 1.00 95.19 73 GLU A N 1
ATOM 563 C CA . GLU A 1 73 ? 5.585 -8.767 -6.869 1.00 95.19 73 GLU A CA 1
ATOM 564 C C . GLU A 1 73 ? 5.895 -8.095 -8.212 1.00 95.19 73 GLU A C 1
ATOM 566 O O . GLU A 1 73 ? 7.008 -7.617 -8.426 1.00 95.19 73 GLU A O 1
ATOM 571 N N . VAL A 1 74 ? 4.892 -7.969 -9.086 1.00 95.25 74 VAL A N 1
ATOM 572 C CA . VAL A 1 74 ? 5.023 -7.304 -10.390 1.00 95.25 74 VAL A CA 1
ATOM 573 C C . VAL A 1 74 ? 5.429 -5.848 -10.219 1.00 95.25 74 VAL A C 1
ATOM 575 O O . VAL A 1 74 ? 6.298 -5.379 -10.952 1.00 95.25 74 VAL A O 1
ATOM 578 N N . ALA A 1 75 ? 4.848 -5.126 -9.256 1.00 94.75 75 ALA A N 1
ATOM 579 C CA . ALA A 1 75 ? 5.279 -3.766 -8.960 1.00 94.75 75 ALA A CA 1
ATOM 580 C C . ALA A 1 75 ? 6.783 -3.752 -8.642 1.00 94.75 75 ALA A C 1
ATOM 582 O O . ALA A 1 75 ? 7.542 -3.057 -9.309 1.00 94.75 75 ALA A O 1
ATOM 583 N N . ILE A 1 76 ? 7.244 -4.583 -7.705 1.00 92.06 76 ILE A N 1
ATOM 584 C CA . ILE A 1 76 ? 8.664 -4.649 -7.326 1.00 92.06 76 ILE A CA 1
ATOM 585 C C . ILE A 1 76 ? 9.558 -4.964 -8.536 1.00 92.06 76 ILE A C 1
ATOM 587 O O . ILE A 1 76 ? 10.560 -4.283 -8.745 1.00 92.06 76 ILE A O 1
ATOM 591 N N . SER A 1 77 ? 9.186 -5.929 -9.374 1.00 90.81 77 SER A N 1
ATOM 592 C CA . SER A 1 77 ? 9.961 -6.297 -10.568 1.00 90.81 77 SER A CA 1
ATOM 593 C C . SER A 1 77 ? 10.066 -5.174 -11.609 1.00 90.81 77 SER A C 1
ATOM 595 O O . SER A 1 77 ? 10.948 -5.205 -12.464 1.00 90.81 77 SER A O 1
ATOM 597 N N . ASN A 1 78 ? 9.199 -4.160 -11.542 1.00 90.81 78 ASN A N 1
ATOM 598 C CA . ASN A 1 78 ? 9.153 -3.042 -12.484 1.00 90.81 78 ASN A CA 1
ATOM 599 C C . ASN A 1 78 ? 9.698 -1.716 -11.904 1.00 90.81 78 ASN A C 1
ATOM 601 O O . ASN A 1 78 ? 9.563 -0.679 -12.552 1.00 90.81 78 ASN A O 1
ATOM 605 N N . LEU A 1 79 ? 10.368 -1.749 -10.742 1.00 85.69 79 LEU A N 1
ATOM 606 C CA . LEU A 1 79 ? 10.958 -0.580 -10.061 1.00 85.69 79 LEU A CA 1
ATOM 607 C C . LEU A 1 79 ? 11.984 0.206 -10.896 1.00 85.69 79 LEU A C 1
ATOM 609 O O . LEU A 1 79 ? 12.163 1.398 -10.678 1.00 85.69 79 LEU A O 1
ATOM 613 N N . MET A 1 80 ? 12.658 -0.450 -11.846 1.00 82.81 80 MET A N 1
ATOM 614 C CA . MET A 1 80 ? 13.718 0.154 -12.672 1.00 82.81 80 MET A CA 1
ATOM 615 C C . MET A 1 80 ? 13.195 0.865 -13.931 1.00 82.81 80 MET A C 1
ATOM 617 O O . MET A 1 80 ? 13.974 1.214 -14.818 1.00 82.81 80 MET A O 1
ATOM 621 N N . ARG A 1 81 ? 11.876 1.037 -14.063 1.00 86.25 81 ARG A N 1
ATOM 622 C CA . ARG A 1 81 ? 11.277 1.759 -15.193 1.00 86.25 81 ARG A CA 1
ATOM 623 C C . ARG A 1 81 ? 11.430 3.278 -15.034 1.00 86.25 81 ARG A C 1
ATOM 625 O O . ARG A 1 81 ? 11.582 3.748 -13.909 1.00 86.25 81 ARG A O 1
ATOM 632 N N . PRO A 1 82 ? 11.331 4.053 -16.134 1.00 86.69 82 PRO A N 1
ATOM 633 C CA . PRO A 1 82 ? 11.412 5.508 -16.060 1.00 86.69 82 PRO A CA 1
ATOM 634 C C . PRO A 1 82 ? 10.393 6.098 -15.067 1.00 86.69 82 PRO A C 1
ATOM 636 O O . PRO A 1 82 ? 9.278 5.563 -14.965 1.00 86.69 82 PRO A O 1
ATOM 639 N N . PRO A 1 83 ? 10.731 7.196 -14.364 1.00 82.44 83 PRO A N 1
ATOM 640 C CA . PRO A 1 83 ? 9.895 7.764 -13.307 1.00 82.44 83 PRO A CA 1
ATOM 641 C C . PRO A 1 83 ? 8.438 8.035 -13.711 1.00 82.44 83 PRO A C 1
ATOM 643 O O . PRO A 1 83 ? 7.535 7.836 -12.905 1.00 82.44 83 PRO A O 1
ATOM 646 N N . GLU A 1 84 ? 8.172 8.436 -14.957 1.00 82.75 84 GLU A N 1
ATOM 647 C CA . GLU A 1 84 ? 6.818 8.710 -15.461 1.00 82.75 84 GLU A CA 1
ATOM 648 C C . GLU A 1 84 ? 5.955 7.444 -15.503 1.00 82.75 84 GLU A C 1
ATOM 650 O O . GLU A 1 84 ? 4.783 7.457 -15.132 1.00 82.75 84 GLU A O 1
ATOM 655 N N . VAL A 1 85 ? 6.548 6.328 -15.934 1.00 87.62 85 VAL A N 1
ATOM 656 C CA . VAL A 1 85 ? 5.887 5.017 -15.977 1.00 87.62 85 VAL A CA 1
ATOM 657 C C . VAL A 1 85 ? 5.586 4.538 -14.571 1.00 87.62 85 VAL A C 1
ATOM 659 O O . VAL A 1 85 ? 4.506 4.031 -14.272 1.00 87.62 85 VAL A O 1
ATOM 662 N N . TRP A 1 86 ? 6.583 4.684 -13.712 1.00 85.62 86 TRP A N 1
ATOM 663 C CA . TRP A 1 86 ? 6.551 4.178 -12.362 1.00 85.62 86 TRP A CA 1
ATOM 664 C C . TRP A 1 86 ? 5.554 4.947 -11.487 1.00 85.62 86 TRP A C 1
ATOM 666 O O . TRP A 1 86 ? 4.836 4.327 -10.706 1.00 85.62 86 TRP A O 1
ATOM 676 N N . SER A 1 87 ? 5.406 6.261 -11.683 1.00 86.88 87 SER A N 1
ATOM 677 C CA . SER A 1 87 ? 4.347 7.061 -11.051 1.00 86.88 87 SER A CA 1
ATOM 678 C C . SER A 1 87 ? 2.941 6.573 -11.423 1.00 86.88 87 SER A C 1
ATOM 680 O O . SER A 1 87 ? 2.056 6.514 -10.567 1.00 86.88 87 SER A O 1
ATOM 682 N N . GLU A 1 88 ? 2.725 6.137 -12.667 1.00 91.12 88 GLU A N 1
ATOM 683 C CA . GLU A 1 88 ? 1.452 5.530 -13.077 1.00 91.12 88 GLU A CA 1
ATOM 684 C C . GLU A 1 88 ? 1.247 4.131 -12.477 1.00 91.12 88 GLU A C 1
ATOM 686 O O . GLU A 1 88 ? 0.146 3.816 -12.015 1.00 91.12 88 GLU A O 1
ATOM 691 N N . ILE A 1 89 ? 2.303 3.313 -12.410 1.00 93.38 89 ILE A N 1
ATOM 692 C CA . ILE A 1 89 ? 2.274 2.022 -11.704 1.00 93.38 89 ILE A CA 1
ATOM 693 C C . ILE A 1 89 ? 1.907 2.234 -10.231 1.00 93.38 89 ILE A C 1
ATOM 695 O O . ILE A 1 89 ? 0.986 1.587 -9.725 1.00 93.38 89 ILE A O 1
ATOM 699 N N . TRP A 1 90 ? 2.566 3.180 -9.557 1.00 94.00 90 TRP A N 1
ATOM 700 C CA . TRP A 1 90 ? 2.273 3.543 -8.175 1.00 94.00 90 TRP A CA 1
ATOM 701 C C . TRP A 1 90 ? 0.808 3.899 -7.998 1.00 94.00 90 TRP A C 1
ATOM 703 O O . TRP A 1 90 ? 0.147 3.362 -7.114 1.00 94.00 90 TRP A O 1
ATOM 713 N N . ARG A 1 91 ? 0.277 4.774 -8.856 1.00 93.56 91 ARG A N 1
ATOM 714 C CA . ARG A 1 91 ? -1.115 5.227 -8.799 1.00 93.56 91 ARG A CA 1
ATOM 715 C C . ARG A 1 91 ? -2.109 4.069 -8.904 1.00 93.56 91 ARG A C 1
ATOM 717 O O . ARG A 1 91 ? -3.156 4.117 -8.261 1.00 93.56 91 ARG A O 1
ATOM 724 N N . ILE A 1 92 ? -1.816 3.049 -9.712 1.00 96.19 92 ILE A N 1
ATOM 725 C CA . ILE A 1 92 ? -2.652 1.844 -9.835 1.00 96.19 92 ILE A CA 1
ATOM 726 C C . ILE A 1 92 ? -2.558 1.006 -8.555 1.00 96.19 92 ILE A C 1
ATOM 728 O O . ILE A 1 92 ? -3.575 0.732 -7.915 1.00 96.19 92 ILE A O 1
ATOM 732 N N . VAL A 1 93 ? -1.339 0.632 -8.164 1.00 97.12 93 VAL A N 1
ATOM 733 C CA . VAL A 1 93 ? -1.095 -0.323 -7.074 1.00 97.12 93 VAL A CA 1
ATOM 734 C C . VAL A 1 93 ? -1.482 0.259 -5.724 1.00 97.12 93 VAL A C 1
ATOM 736 O O . VAL A 1 93 ? -2.196 -0.380 -4.959 1.00 97.12 93 VAL A O 1
ATOM 739 N N . SER A 1 94 ? -1.048 1.483 -5.428 1.00 96.94 94 SER A N 1
ATOM 740 C CA . SER A 1 94 ? -1.309 2.129 -4.142 1.00 96.94 94 SER A CA 1
ATOM 741 C C . SER A 1 94 ? -2.790 2.402 -3.910 1.00 96.94 94 SER A C 1
ATOM 743 O O . SER A 1 94 ? -3.271 2.235 -2.793 1.00 96.94 94 SER A O 1
ATOM 745 N N . ARG A 1 95 ? -3.534 2.760 -4.964 1.00 96.94 95 ARG A N 1
ATOM 746 C CA . ARG A 1 95 ? -4.987 2.926 -4.894 1.00 96.94 95 ARG A CA 1
ATOM 747 C C . ARG A 1 95 ? -5.661 1.610 -4.536 1.00 96.94 95 ARG A C 1
ATOM 749 O O . ARG A 1 95 ? -6.471 1.592 -3.617 1.00 96.94 95 ARG A O 1
ATOM 756 N N . HIS A 1 96 ? -5.300 0.532 -5.231 1.00 98.25 96 HIS A N 1
ATOM 757 C CA . HIS A 1 96 ? -5.842 -0.795 -4.955 1.00 98.25 96 HIS A CA 1
ATOM 758 C C . HIS A 1 96 ? -5.491 -1.259 -3.538 1.00 98.25 96 HIS A C 1
ATOM 760 O O . HIS A 1 96 ? -6.378 -1.639 -2.784 1.00 98.25 96 HIS A O 1
ATOM 766 N N . LEU A 1 97 ? -4.228 -1.131 -3.120 1.00 98.38 97 LEU A N 1
ATOM 767 C CA . LEU A 1 97 ? -3.793 -1.474 -1.763 1.00 98.38 97 LEU A CA 1
ATOM 768 C C . LEU A 1 97 ? -4.502 -0.646 -0.686 1.00 98.38 97 LEU A C 1
ATOM 770 O O . LEU A 1 97 ? -4.868 -1.203 0.341 1.00 98.38 97 LEU A O 1
ATOM 774 N N . ALA A 1 98 ? -4.723 0.654 -0.898 1.00 97.44 98 ALA A N 1
ATOM 775 C CA . ALA A 1 98 ? -5.457 1.496 0.049 1.00 97.44 98 ALA A CA 1
ATOM 776 C C . ALA A 1 98 ? -6.938 1.091 0.153 1.00 97.44 98 ALA A C 1
ATOM 778 O O . ALA A 1 98 ? -7.506 1.098 1.246 1.00 97.44 98 ALA A O 1
ATOM 779 N N . ASP A 1 99 ? -7.558 0.705 -0.962 1.00 97.00 99 ASP A N 1
ATOM 780 C CA . ASP A 1 99 ? -8.935 0.215 -0.964 1.00 97.00 99 ASP A CA 1
ATOM 781 C C . ASP A 1 99 ? -9.021 -1.156 -0.254 1.00 97.00 99 ASP A C 1
ATOM 783 O O . ASP A 1 99 ? -9.861 -1.339 0.628 1.00 97.00 99 ASP A O 1
ATOM 787 N N . VAL A 1 100 ? -8.091 -2.081 -0.532 1.00 98.19 100 VAL A N 1
ATOM 788 C CA . VAL A 1 100 ? -7.992 -3.390 0.150 1.00 98.19 100 VAL A CA 1
ATOM 789 C C . VAL A 1 100 ? -7.620 -3.248 1.630 1.00 98.19 100 VAL A C 1
ATOM 791 O O . VAL A 1 100 ? -8.076 -4.026 2.462 1.00 98.19 100 VAL A O 1
ATOM 794 N N . ALA A 1 101 ? -6.853 -2.229 2.011 1.00 98.19 101 ALA A N 1
ATOM 795 C CA . ALA A 1 101 ? -6.551 -1.953 3.414 1.00 98.19 101 ALA A CA 1
ATOM 796 C C . ALA A 1 101 ? -7.815 -1.637 4.240 1.00 98.19 101 ALA A C 1
ATOM 798 O O . ALA A 1 101 ? -7.814 -1.797 5.458 1.00 98.19 101 ALA A O 1
ATOM 799 N N . SER A 1 102 ? -8.911 -1.238 3.585 1.00 96.88 102 SER A N 1
ATOM 800 C CA . SER A 1 102 ? -10.228 -1.032 4.205 1.00 96.88 102 SER A CA 1
ATOM 801 C C . SER A 1 102 ? -11.143 -2.270 4.144 1.00 96.88 102 SER A C 1
ATOM 803 O O . SER A 1 102 ? -12.356 -2.146 4.312 1.00 96.88 102 SER A O 1
ATOM 805 N N . HIS A 1 103 ? -10.598 -3.455 3.861 1.00 97.00 103 HIS A N 1
ATOM 806 C CA . HIS A 1 103 ? -11.364 -4.696 3.759 1.00 97.00 103 HIS A CA 1
ATOM 807 C C . HIS A 1 103 ? -11.960 -5.131 5.112 1.00 97.00 103 HIS A C 1
ATOM 809 O O . HIS A 1 103 ? -11.354 -4.934 6.165 1.00 97.00 103 HIS A O 1
ATOM 815 N N . HIS A 1 104 ? -13.13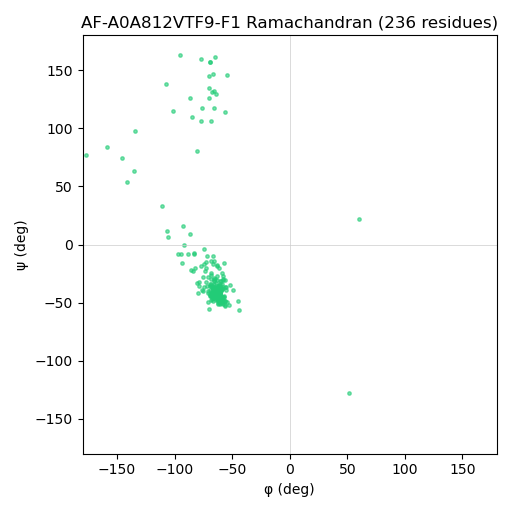9 -5.766 5.086 1.00 94.44 104 HIS A N 1
ATOM 816 C CA . HIS A 1 104 ? -13.867 -6.188 6.293 1.00 94.44 104 HIS A CA 1
ATOM 817 C C . HIS A 1 104 ? -13.081 -7.213 7.130 1.00 94.44 104 HIS A C 1
ATOM 819 O O . HIS A 1 104 ? -13.109 -7.190 8.359 1.00 94.44 104 HIS A O 1
ATOM 825 N N . ASN A 1 105 ? -12.343 -8.103 6.461 1.00 95.56 105 ASN A N 1
ATOM 826 C CA . ASN A 1 105 ? -11.360 -8.967 7.100 1.00 95.56 105 ASN A CA 1
ATOM 827 C C . ASN A 1 105 ? -10.091 -8.160 7.414 1.00 95.56 105 ASN A C 1
ATOM 829 O O . ASN A 1 105 ? -9.296 -7.863 6.517 1.00 95.56 105 ASN A O 1
ATOM 833 N N . VAL A 1 106 ? -9.895 -7.857 8.699 1.00 95.81 106 VAL A N 1
ATOM 834 C CA . VAL A 1 106 ? -8.767 -7.061 9.202 1.00 95.81 106 VAL A CA 1
ATOM 835 C C . VAL A 1 106 ? -7.419 -7.662 8.802 1.00 95.81 106 VAL A C 1
ATOM 837 O O . VAL A 1 106 ? -6.522 -6.911 8.443 1.00 95.81 106 VAL A O 1
ATOM 840 N N . SER A 1 107 ? -7.253 -8.989 8.770 1.00 97.00 107 SER A N 1
ATOM 841 C CA . SER A 1 107 ? -5.980 -9.615 8.375 1.00 97.00 107 SER A CA 1
ATOM 842 C C . SER A 1 107 ? -5.580 -9.278 6.936 1.00 97.00 107 SER A C 1
ATOM 844 O O . SER A 1 107 ? -4.404 -9.027 6.671 1.00 97.00 107 SER A O 1
ATOM 846 N N . ILE A 1 108 ? -6.551 -9.203 6.021 1.00 97.8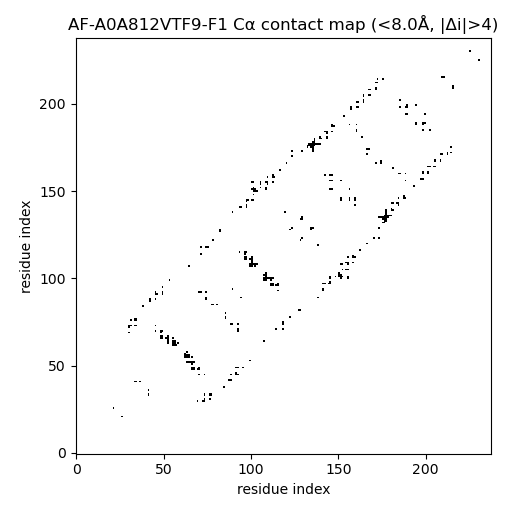8 108 ILE A N 1
ATOM 847 C CA . ILE A 1 108 ? -6.328 -8.757 4.636 1.00 97.88 108 ILE A CA 1
ATOM 848 C C . ILE A 1 108 ? -5.961 -7.269 4.619 1.00 97.88 108 ILE A C 1
ATOM 850 O O . ILE A 1 108 ? -5.013 -6.873 3.939 1.00 97.88 108 ILE A O 1
ATOM 854 N N . GLY A 1 109 ? -6.656 -6.456 5.419 1.00 98.00 109 GLY A N 1
ATOM 855 C CA . GLY A 1 109 ? -6.364 -5.031 5.538 1.00 98.00 109 GLY A CA 1
ATOM 856 C C . GLY A 1 109 ? -4.943 -4.752 6.050 1.00 98.00 109 GLY A C 1
ATOM 857 O O . GLY A 1 109 ? -4.210 -3.950 5.469 1.00 98.00 109 GLY A O 1
ATOM 858 N N . LEU A 1 110 ? -4.521 -5.480 7.090 1.00 97.94 110 LEU A N 1
ATOM 859 C CA . LEU A 1 110 ? -3.175 -5.425 7.667 1.00 97.94 110 LEU A CA 1
ATOM 860 C C . LEU A 1 110 ? -2.104 -5.889 6.673 1.00 97.94 110 LEU A C 1
ATOM 862 O O . LEU A 1 110 ? -1.019 -5.308 6.618 1.00 97.94 110 LEU A O 1
ATOM 866 N N . TYR A 1 111 ? -2.390 -6.915 5.871 1.00 98.31 111 TYR A N 1
ATOM 867 C CA . TYR A 1 111 ? -1.490 -7.339 4.801 1.00 98.31 111 TYR A CA 1
ATOM 868 C C . TYR A 1 111 ? -1.287 -6.211 3.775 1.00 98.31 111 TYR A C 1
ATOM 870 O O . TYR A 1 111 ? -0.150 -5.836 3.483 1.00 98.31 111 TYR A O 1
ATOM 878 N N . ALA A 1 112 ? -2.374 -5.597 3.300 1.00 98.44 112 ALA A N 1
ATOM 879 C CA . ALA A 1 112 ? -2.316 -4.560 2.273 1.00 98.44 112 ALA A CA 1
ATOM 880 C C . ALA A 1 112 ? -1.546 -3.301 2.712 1.00 98.44 112 ALA A C 1
ATOM 882 O O . ALA A 1 112 ? -0.727 -2.794 1.943 1.00 98.44 112 ALA A O 1
ATOM 883 N N . ILE A 1 113 ? -1.730 -2.819 3.949 1.00 98.12 113 ILE A N 1
ATOM 884 C CA . ILE A 1 113 ? -0.959 -1.667 4.459 1.00 98.12 113 ILE A CA 1
ATOM 885 C C . ILE A 1 113 ? 0.536 -1.988 4.608 1.00 98.12 113 ILE A C 1
ATOM 887 O O . ILE A 1 113 ? 1.379 -1.135 4.324 1.00 98.12 113 ILE A O 1
ATOM 891 N N . ASN A 1 114 ? 0.898 -3.223 4.965 1.00 98.12 114 ASN A N 1
ATOM 892 C CA . ASN A 1 114 ? 2.302 -3.635 5.001 1.00 98.12 114 ASN A CA 1
ATOM 893 C C . ASN A 1 114 ? 2.925 -3.671 3.598 1.00 98.12 114 ASN A C 1
ATOM 895 O O . ASN A 1 114 ? 4.042 -3.181 3.418 1.00 98.12 114 ASN A O 1
ATOM 899 N N . CYS A 1 115 ? 2.202 -4.174 2.594 1.00 98.12 115 CYS A N 1
ATOM 900 C CA . CYS A 1 115 ? 2.635 -4.108 1.196 1.00 98.12 115 CYS A CA 1
ATOM 901 C C . CYS A 1 115 ? 2.791 -2.660 0.717 1.00 98.12 115 CYS A C 1
ATOM 903 O O . CYS A 1 115 ? 3.792 -2.324 0.083 1.00 98.12 115 CYS A O 1
ATOM 905 N N . LEU A 1 116 ? 1.846 -1.781 1.067 1.00 97.69 116 LEU A N 1
ATOM 906 C CA . LEU A 1 116 ? 1.906 -0.364 0.712 1.00 97.69 116 LEU A CA 1
ATOM 907 C C . LEU A 1 116 ? 3.147 0.310 1.316 1.00 97.69 116 LEU A C 1
ATOM 909 O O . LEU A 1 116 ? 3.882 0.990 0.601 1.00 97.69 116 LEU A O 1
ATOM 913 N N . LYS A 1 117 ? 3.429 0.064 2.604 1.00 97.06 117 LYS A N 1
ATOM 914 C CA . LYS A 1 117 ? 4.659 0.511 3.278 1.00 97.06 117 LYS A CA 1
ATOM 915 C C . LYS A 1 117 ? 5.910 -0.031 2.591 1.00 97.06 117 LYS A C 1
ATOM 917 O O . LYS A 1 117 ? 6.851 0.725 2.362 1.00 97.06 117 LYS A O 1
ATOM 922 N N . GLN A 1 118 ? 5.943 -1.327 2.286 1.00 96.00 118 GLN A N 1
ATOM 923 C CA . GLN A 1 118 ? 7.102 -1.973 1.670 1.00 96.00 118 GLN A CA 1
ATOM 924 C C . GLN A 1 118 ? 7.438 -1.341 0.319 1.00 96.00 118 GLN A C 1
ATOM 926 O O . GLN A 1 118 ? 8.599 -1.016 0.066 1.00 96.00 118 GLN A O 1
ATOM 931 N N . LEU A 1 119 ? 6.430 -1.146 -0.533 1.00 94.88 119 LEU A N 1
ATOM 932 C CA . LEU A 1 119 ? 6.611 -0.475 -1.811 1.00 94.88 119 LEU A CA 1
ATOM 933 C C . LEU A 1 119 ? 7.067 0.967 -1.586 1.00 94.88 119 LEU A C 1
ATOM 935 O O . LEU A 1 119 ? 8.116 1.338 -2.100 1.00 94.88 119 LEU A O 1
ATOM 939 N N . ALA A 1 120 ? 6.375 1.747 -0.749 1.00 94.25 120 ALA A N 1
ATOM 940 C CA . ALA A 1 120 ? 6.745 3.138 -0.486 1.00 94.25 120 ALA A CA 1
ATOM 941 C C . ALA A 1 120 ? 8.203 3.290 -0.006 1.00 94.25 120 ALA A C 1
ATOM 943 O O . ALA A 1 120 ? 8.920 4.186 -0.451 1.00 94.25 120 ALA A O 1
ATOM 944 N N . MET A 1 121 ? 8.679 2.371 0.839 1.00 93.56 121 MET A N 1
ATOM 945 C CA . MET A 1 121 ? 10.077 2.334 1.270 1.00 93.56 121 MET A CA 1
ATOM 946 C C . MET A 1 121 ? 11.041 2.084 0.113 1.00 93.56 121 MET A C 1
ATOM 948 O O . MET A 1 121 ? 12.028 2.804 0.011 1.00 93.56 121 MET A O 1
ATOM 952 N N . LYS A 1 122 ? 10.748 1.129 -0.777 1.00 89.62 122 LYS A N 1
ATOM 953 C CA . LYS A 1 122 ? 11.565 0.889 -1.978 1.00 89.62 122 LYS A CA 1
ATOM 954 C C . LYS A 1 122 ? 11.610 2.125 -2.876 1.00 89.62 122 LYS A C 1
ATOM 956 O O . LYS A 1 122 ? 12.675 2.506 -3.341 1.00 89.62 122 LYS A O 1
ATOM 961 N N . PHE A 1 123 ? 10.487 2.817 -3.052 1.00 84.31 123 PHE A N 1
ATOM 962 C CA . PHE A 1 123 ? 10.439 4.074 -3.806 1.00 84.31 123 PHE A CA 1
ATOM 963 C C . PHE A 1 123 ? 11.352 5.160 -3.217 1.00 84.31 123 PHE A C 1
ATOM 965 O O . PHE A 1 123 ? 12.030 5.861 -3.962 1.00 84.31 123 PHE A O 1
ATOM 972 N N . LEU A 1 124 ? 11.416 5.282 -1.887 1.00 87.50 124 LEU A N 1
ATOM 973 C CA . LEU A 1 124 ? 12.304 6.241 -1.216 1.00 87.50 124 LEU A CA 1
ATOM 974 C C . LEU A 1 124 ? 13.800 5.927 -1.412 1.00 87.50 124 LEU A C 1
ATOM 976 O O . LEU A 1 124 ? 14.641 6.782 -1.127 1.00 87.50 124 LEU A O 1
ATOM 980 N N . GLU A 1 125 ? 14.152 4.728 -1.882 1.00 84.44 125 GLU A N 1
ATOM 981 C CA . GLU A 1 125 ? 15.530 4.333 -2.200 1.00 84.44 125 GLU A CA 1
ATOM 982 C C . GLU A 1 125 ? 15.955 4.772 -3.609 1.00 84.44 125 GLU A C 1
ATOM 984 O O . GLU A 1 125 ? 17.147 4.974 -3.842 1.00 84.44 125 GLU A O 1
ATOM 989 N N . HIS A 1 126 ? 15.007 4.997 -4.526 1.00 80.50 126 HIS A N 1
ATOM 990 C CA . HIS A 1 126 ? 15.289 5.379 -5.911 1.00 80.50 126 HIS A CA 1
ATOM 991 C C . HIS A 1 126 ? 15.489 6.894 -6.057 1.00 80.50 126 HIS A C 1
ATOM 993 O O . HIS A 1 126 ? 14.563 7.692 -5.935 1.00 80.50 126 HIS A O 1
ATOM 999 N N . GLU A 1 127 ? 16.726 7.313 -6.324 1.00 72.00 127 GLU A N 1
ATOM 1000 C CA . GLU A 1 127 ? 17.106 8.729 -6.394 1.00 72.00 127 GLU A CA 1
ATOM 1001 C C . GLU A 1 127 ? 16.459 9.496 -7.551 1.00 72.00 127 GLU A C 1
ATOM 1003 O O . GLU A 1 127 ? 15.998 10.611 -7.330 1.00 72.00 127 GLU A O 1
ATOM 1008 N N . GLU A 1 128 ? 16.351 8.894 -8.736 1.00 72.50 128 GLU A N 1
ATOM 1009 C CA . GLU A 1 128 ? 15.764 9.538 -9.923 1.00 72.50 128 GLU A CA 1
ATOM 1010 C C . GLU A 1 128 ? 14.298 9.933 -9.703 1.00 72.50 128 GLU A C 1
ATOM 1012 O O . GLU A 1 128 ? 13.869 11.020 -10.082 1.00 72.50 128 GLU A O 1
ATOM 1017 N N . VAL A 1 129 ? 13.536 9.087 -9.008 1.00 68.25 129 VAL A N 1
ATOM 1018 C CA . VAL A 1 129 ? 12.120 9.339 -8.711 1.00 68.25 129 VAL A CA 1
ATOM 1019 C C . VAL A 1 129 ? 11.967 10.456 -7.668 1.00 68.25 129 VAL A C 1
ATOM 1021 O O . VAL A 1 129 ? 11.071 11.292 -7.776 1.00 68.25 129 VAL A O 1
ATOM 1024 N N . ARG A 1 130 ? 12.889 10.540 -6.696 1.00 71.06 130 ARG A N 1
ATOM 1025 C CA . ARG A 1 130 ? 12.892 11.584 -5.652 1.00 71.06 130 ARG A CA 1
ATOM 1026 C C . ARG A 1 130 ? 13.150 12.995 -6.184 1.00 71.06 130 ARG A C 1
ATOM 1028 O O . ARG A 1 130 ? 12.886 13.954 -5.463 1.00 71.06 130 ARG A O 1
ATOM 1035 N N . GLN A 1 131 ? 13.668 13.134 -7.405 1.00 71.88 131 GLN A N 1
ATOM 1036 C CA . GLN A 1 131 ? 13.912 14.439 -8.025 1.00 71.88 131 GLN A CA 1
ATOM 1037 C C . GLN A 1 131 ? 12.621 15.114 -8.510 1.00 71.88 131 GLN A C 1
ATOM 1039 O O . GLN A 1 131 ? 12.620 16.323 -8.732 1.00 71.88 131 GLN A O 1
ATOM 1044 N N . GLN A 1 132 ? 11.514 14.372 -8.641 1.00 73.88 132 GLN A N 1
ATOM 1045 C CA . GLN A 1 132 ? 10.219 14.962 -8.974 1.00 73.88 132 GLN A CA 1
ATOM 1046 C C . GLN A 1 132 ? 9.684 15.777 -7.787 1.00 73.88 132 GLN A C 1
ATOM 1048 O O . GLN A 1 132 ? 9.530 15.261 -6.680 1.00 73.88 132 GLN A O 1
ATOM 1053 N N . GLU A 1 133 ? 9.342 17.045 -8.021 1.00 71.12 133 GLU A N 1
ATOM 1054 C CA . GLU A 1 133 ? 8.936 17.974 -6.955 1.00 71.12 133 GLU A CA 1
ATOM 1055 C C . GLU A 1 133 ? 7.714 17.491 -6.157 1.00 71.12 133 GLU A C 1
ATOM 1057 O O . GLU A 1 133 ? 7.634 17.697 -4.946 1.00 71.12 133 GLU A O 1
ATOM 1062 N N . THR A 1 134 ? 6.775 16.806 -6.813 1.00 79.81 134 THR A N 1
ATOM 1063 C CA . THR A 1 134 ? 5.529 16.308 -6.209 1.00 79.81 134 THR A CA 1
ATOM 1064 C C . THR A 1 134 ? 5.638 14.884 -5.661 1.00 79.81 134 THR A C 1
ATOM 1066 O O . THR A 1 134 ? 4.670 14.383 -5.085 1.00 79.81 134 THR A O 1
ATOM 1069 N N . PHE A 1 135 ? 6.802 14.233 -5.782 1.00 81.38 135 PHE A N 1
ATOM 1070 C CA . PHE A 1 135 ? 6.980 12.813 -5.466 1.00 81.38 135 PHE A CA 1
ATOM 1071 C C . PHE A 1 135 ? 6.487 12.442 -4.064 1.00 81.38 135 PHE A C 1
ATOM 1073 O O . PHE A 1 135 ? 5.669 11.538 -3.913 1.00 81.38 135 PHE A O 1
ATOM 1080 N N . GLY A 1 136 ? 6.937 13.168 -3.037 1.00 83.81 136 GLY A N 1
ATOM 1081 C CA . GLY A 1 136 ? 6.555 12.880 -1.653 1.00 83.81 136 GLY A CA 1
ATOM 1082 C C . GLY A 1 136 ? 5.048 12.992 -1.400 1.00 83.81 136 GLY A C 1
ATOM 1083 O O . GLY A 1 136 ? 4.513 12.251 -0.578 1.00 83.81 136 GLY A O 1
ATOM 1084 N N . GLN A 1 137 ? 4.352 13.875 -2.126 1.00 88.06 137 GLN A N 1
ATOM 1085 C CA . GLN A 1 137 ? 2.897 14.017 -2.024 1.00 88.06 137 GLN A CA 1
ATOM 1086 C C . GLN A 1 137 ? 2.195 12.803 -2.630 1.00 88.06 137 GLN A C 1
ATOM 1088 O O . GLN A 1 137 ? 1.366 12.185 -1.971 1.00 88.06 137 GLN A O 1
ATOM 1093 N N . VAL A 1 138 ? 2.590 12.420 -3.848 1.00 89.69 138 VAL A N 1
ATOM 1094 C CA . VAL A 1 138 ? 2.054 11.253 -4.569 1.00 89.69 138 VAL A CA 1
ATOM 1095 C C . VAL A 1 138 ? 2.327 9.950 -3.806 1.00 89.69 138 VAL A C 1
ATOM 1097 O O . VAL A 1 138 ? 1.476 9.063 -3.739 1.00 89.69 138 VAL A O 1
ATOM 1100 N N . LEU A 1 139 ? 3.501 9.836 -3.183 1.00 92.56 139 LEU A N 1
ATOM 1101 C CA . LEU A 1 139 ? 3.879 8.685 -2.368 1.00 92.56 139 LEU A CA 1
ATOM 1102 C C . LEU A 1 139 ? 2.983 8.535 -1.128 1.00 92.56 139 LEU A C 1
ATOM 1104 O O . LEU A 1 139 ? 2.601 7.423 -0.769 1.00 92.56 139 LEU A O 1
ATOM 1108 N N . LEU A 1 140 ? 2.657 9.642 -0.456 1.00 95.44 140 LEU A N 1
ATOM 1109 C CA . LEU A 1 140 ? 1.931 9.623 0.817 1.00 95.44 140 LEU A CA 1
ATOM 1110 C C . LEU A 1 140 ? 0.408 9.767 0.678 1.00 95.44 140 LEU A C 1
ATOM 1112 O O . LEU A 1 140 ? -0.313 9.412 1.611 1.00 95.44 140 LEU A O 1
ATOM 1116 N N . GLU A 1 141 ? -0.096 10.204 -0.478 1.00 94.88 141 GLU A N 1
ATOM 1117 C CA . GLU A 1 141 ? -1.529 10.273 -0.803 1.00 94.88 141 GLU A CA 1
ATOM 1118 C C . GLU A 1 141 ? -2.332 9.011 -0.408 1.00 94.88 141 GLU A C 1
ATOM 1120 O O . GLU A 1 141 ? -3.358 9.154 0.265 1.00 94.88 141 GLU A O 1
ATOM 1125 N N . PRO A 1 142 ? -1.911 7.770 -0.737 1.00 97.00 142 PRO A N 1
ATOM 1126 C CA . PRO A 1 142 ? -2.666 6.572 -0.358 1.00 97.00 142 PRO A CA 1
ATOM 1127 C C . PRO A 1 142 ? -2.748 6.363 1.163 1.00 97.00 142 PRO A C 1
ATOM 1129 O O . PRO A 1 142 ? -3.778 5.900 1.655 1.00 97.00 142 PRO A O 1
ATOM 1132 N N . PHE A 1 143 ? -1.716 6.746 1.923 1.00 97.81 143 PHE A N 1
ATOM 1133 C CA . PHE A 1 143 ? -1.723 6.677 3.389 1.00 97.81 143 PHE A CA 1
ATOM 1134 C C . PHE A 1 143 ? -2.690 7.702 3.985 1.00 97.81 143 PHE A C 1
ATOM 1136 O O . PHE A 1 143 ? -3.462 7.378 4.887 1.00 97.81 143 PHE A O 1
ATOM 1143 N N . GLU A 1 144 ? -2.703 8.922 3.447 1.00 96.12 144 GLU A N 1
ATOM 1144 C CA . GLU A 1 144 ? -3.649 9.962 3.851 1.00 96.12 144 GLU A CA 1
ATOM 1145 C C . GLU A 1 144 ? -5.097 9.558 3.543 1.00 96.12 144 GLU A C 1
ATOM 1147 O O . GLU A 1 144 ? -5.969 9.655 4.412 1.00 96.12 144 GLU A O 1
ATOM 1152 N N . LYS A 1 145 ? -5.359 9.048 2.331 1.00 95.69 145 LYS A N 1
ATOM 1153 C CA . LYS A 1 145 ? -6.679 8.539 1.928 1.00 95.69 145 LYS A CA 1
ATOM 1154 C C . LYS A 1 145 ? -7.147 7.428 2.867 1.00 95.69 145 LYS A C 1
ATOM 1156 O O . LYS A 1 145 ? -8.300 7.441 3.300 1.00 95.69 145 LYS A O 1
ATOM 1161 N N . LEU A 1 146 ? -6.260 6.493 3.202 1.00 96.12 146 LEU A N 1
ATOM 1162 C CA . LEU A 1 146 ? -6.568 5.392 4.106 1.00 96.12 146 LEU A CA 1
ATOM 1163 C C . LEU A 1 146 ? -6.864 5.885 5.527 1.00 96.12 146 LEU A C 1
ATOM 1165 O O . LEU A 1 146 ? -7.827 5.432 6.140 1.00 96.12 146 LEU A O 1
ATOM 1169 N N . MET A 1 147 ? -6.115 6.873 6.019 1.00 95.38 147 MET A N 1
ATOM 1170 C CA . MET A 1 147 ? -6.365 7.484 7.326 1.00 95.38 147 MET A CA 1
ATOM 1171 C C . MET A 1 147 ? -7.738 8.176 7.398 1.00 95.38 147 MET A C 1
ATOM 1173 O O . MET A 1 147 ? -8.423 8.098 8.417 1.00 95.38 147 MET A O 1
ATOM 1177 N N . LYS A 1 148 ? -8.174 8.806 6.296 1.00 94.81 148 LYS A N 1
ATOM 1178 C CA . LYS A 1 148 ? -9.510 9.420 6.152 1.00 94.81 148 LYS A CA 1
ATOM 1179 C C . LYS A 1 148 ? -10.642 8.397 6.009 1.00 94.81 148 LYS A C 1
ATOM 1181 O O . LYS A 1 148 ? -11.807 8.746 6.212 1.00 94.81 148 LYS A O 1
ATOM 1186 N N . SER A 1 149 ? -10.333 7.159 5.621 1.00 94.75 149 SER A N 1
ATOM 1187 C CA . SER A 1 149 ? -11.338 6.124 5.378 1.00 94.75 149 SER A CA 1
ATOM 1188 C C . SER A 1 149 ? -12.080 5.774 6.667 1.00 94.75 149 SER A C 1
ATOM 1190 O O . SER A 1 149 ? -11.484 5.465 7.698 1.00 94.75 149 SER A O 1
ATOM 1192 N N . LYS A 1 150 ? -13.414 5.785 6.597 1.00 92.81 150 LYS A N 1
ATOM 1193 C CA . LYS A 1 150 ? -14.281 5.304 7.685 1.00 92.81 150 LYS A CA 1
ATOM 1194 C C . LYS A 1 150 ? -14.359 3.778 7.745 1.00 92.81 150 LYS A C 1
ATOM 1196 O O . LYS A 1 150 ? -14.777 3.243 8.762 1.00 92.81 150 LYS A O 1
ATOM 1201 N N . LEU A 1 151 ? -13.997 3.109 6.652 1.00 95.06 151 LEU A N 1
ATOM 1202 C CA . LEU A 1 151 ? -14.021 1.652 6.532 1.00 95.06 151 LEU A CA 1
ATOM 1203 C C . LEU A 1 151 ? -12.731 1.013 7.065 1.00 95.06 151 LEU A C 1
ATOM 1205 O O . LEU A 1 151 ? -12.734 -0.159 7.424 1.00 95.06 151 LEU A O 1
ATOM 1209 N N . ALA A 1 152 ? -11.638 1.777 7.137 1.00 95.00 152 ALA A N 1
ATOM 1210 C CA . ALA A 1 152 ? -10.374 1.295 7.677 1.00 95.00 152 ALA A CA 1
ATOM 1211 C C . ALA A 1 152 ? -10.479 1.025 9.182 1.00 95.00 152 ALA A C 1
ATOM 1213 O O . ALA A 1 152 ? -10.942 1.879 9.947 1.00 95.00 152 ALA A O 1
ATOM 1214 N N . SER A 1 153 ? -10.007 -0.149 9.605 1.00 94.62 153 SER A N 1
ATOM 1215 C CA . SER A 1 153 ? -10.006 -0.526 11.017 1.00 94.62 153 SER A CA 1
ATOM 1216 C C . SER A 1 153 ? -9.003 0.316 11.827 1.00 94.62 153 SER A C 1
ATOM 1218 O O . SER A 1 153 ? -8.032 0.841 11.265 1.00 94.62 153 SER A O 1
ATOM 1220 N N . PRO A 1 154 ? -9.188 0.447 13.154 1.00 92.81 154 PRO A N 1
ATOM 1221 C CA . PRO A 1 154 ? -8.232 1.139 14.019 1.00 92.81 154 PRO A CA 1
ATOM 1222 C C . PRO A 1 154 ? -6.806 0.580 13.928 1.00 92.81 154 PRO A C 1
ATOM 1224 O O . PRO A 1 154 ? -5.848 1.345 13.964 1.00 92.81 154 PRO A O 1
ATOM 1227 N N . GLU A 1 155 ? -6.654 -0.735 13.766 1.00 93.69 155 GLU A N 1
ATOM 1228 C CA . GLU A 1 155 ? -5.362 -1.412 13.622 1.00 93.69 155 GLU A CA 1
ATOM 1229 C C . GLU A 1 155 ? -4.660 -1.005 12.321 1.00 93.69 155 GLU A C 1
ATOM 1231 O O . GLU A 1 155 ? -3.470 -0.690 12.325 1.00 93.69 155 GLU A O 1
ATOM 1236 N N . VAL A 1 156 ? -5.405 -0.938 11.212 1.00 95.75 156 VAL A N 1
ATOM 1237 C CA . VAL A 1 156 ? -4.882 -0.462 9.924 1.00 95.75 156 VAL A CA 1
ATOM 1238 C C . VAL A 1 156 ? -4.464 1.005 10.023 1.00 95.75 156 VAL A C 1
ATOM 1240 O O . VAL A 1 156 ? -3.374 1.359 9.576 1.00 95.75 156 VAL A O 1
ATOM 1243 N N . LYS A 1 157 ? -5.279 1.860 10.653 1.00 94.88 157 LYS A N 1
ATOM 1244 C CA . LYS A 1 157 ? -4.935 3.274 10.888 1.00 94.88 157 LYS A CA 1
ATOM 1245 C C . LYS A 1 157 ? -3.708 3.435 11.792 1.00 94.88 157 LYS A C 1
ATOM 1247 O O . LYS A 1 157 ? -2.869 4.293 11.529 1.00 94.88 157 LYS A O 1
ATOM 1252 N N . GLY A 1 158 ? -3.555 2.585 12.807 1.00 93.25 158 GLY A N 1
ATOM 1253 C CA . GLY A 1 158 ? -2.336 2.515 13.617 1.00 93.25 158 GLY A CA 1
ATOM 1254 C C . GLY A 1 158 ? -1.107 2.211 12.757 1.00 93.25 158 GLY A C 1
ATOM 1255 O O . GLY A 1 158 ? -0.121 2.946 12.801 1.00 93.25 158 GLY A O 1
ATOM 1256 N N . LEU A 1 159 ? -1.204 1.205 11.879 1.00 94.69 159 LEU A N 1
ATOM 1257 C CA . LEU A 1 159 ? -0.128 0.872 10.943 1.00 94.69 159 LEU A CA 1
ATOM 1258 C C . LEU A 1 159 ? 0.156 1.973 9.919 1.00 94.69 159 LEU A C 1
ATOM 1260 O O . LEU A 1 159 ? 1.308 2.100 9.507 1.00 94.69 159 LEU A O 1
ATOM 1264 N N . VAL A 1 160 ? -0.824 2.790 9.523 1.00 96.31 160 VAL A N 1
ATOM 1265 C CA . VAL A 1 160 ? -0.565 3.983 8.699 1.00 96.31 160 VAL A CA 1
ATOM 1266 C C . VAL A 1 160 ? 0.409 4.915 9.418 1.00 96.31 160 VAL A C 1
ATOM 1268 O O . VAL A 1 160 ? 1.440 5.273 8.846 1.00 96.31 160 VAL A O 1
ATOM 1271 N N . VAL A 1 161 ? 0.136 5.250 10.681 1.00 94.94 161 VAL A N 1
ATOM 1272 C CA . VAL A 1 161 ? 0.997 6.139 11.476 1.00 94.94 161 VAL A CA 1
ATOM 1273 C C . VAL A 1 161 ? 2.387 5.530 11.664 1.00 94.94 161 VAL A C 1
ATOM 1275 O O . VAL A 1 161 ? 3.382 6.191 11.369 1.00 94.94 161 VAL A O 1
ATOM 1278 N N . SER A 1 162 ? 2.478 4.254 12.054 1.00 94.25 162 SER A N 1
ATOM 1279 C CA . SER A 1 162 ? 3.767 3.560 12.209 1.00 94.25 162 SER A CA 1
ATOM 1280 C C . SER A 1 162 ? 4.544 3.433 10.893 1.00 94.25 162 SER A C 1
ATOM 1282 O O . SER A 1 162 ? 5.774 3.394 10.889 1.00 94.25 162 SER A O 1
ATOM 1284 N N . SER A 1 163 ? 3.853 3.350 9.753 1.00 96.00 163 SER A N 1
ATOM 1285 C CA . SER A 1 163 ? 4.493 3.331 8.434 1.00 96.00 163 SER A CA 1
ATOM 1286 C C . SER A 1 163 ? 5.111 4.683 8.103 1.00 96.00 163 SER A C 1
ATOM 1288 O O . SER A 1 163 ? 6.248 4.728 7.638 1.00 96.00 163 SER A O 1
ATOM 1290 N N . VAL A 1 164 ? 4.385 5.772 8.369 1.00 96.00 164 VAL A N 1
ATOM 1291 C CA . VAL A 1 164 ? 4.871 7.142 8.159 1.00 96.00 164 VAL A CA 1
ATOM 1292 C C . VAL A 1 164 ? 6.039 7.465 9.080 1.00 96.00 164 VAL A C 1
ATOM 1294 O O . VAL A 1 164 ? 7.046 7.979 8.600 1.00 96.00 164 VAL A O 1
ATOM 1297 N N . ASP A 1 165 ? 5.949 7.104 10.359 1.00 94.62 165 ASP A N 1
ATOM 1298 C CA . ASP A 1 165 ? 7.049 7.261 11.316 1.00 94.62 165 ASP A CA 1
ATOM 1299 C C . ASP A 1 165 ? 8.311 6.549 10.825 1.00 94.62 165 ASP A C 1
ATOM 1301 O O . ASP A 1 165 ? 9.365 7.165 10.682 1.00 94.62 165 ASP A O 1
ATOM 1305 N N . PHE A 1 166 ? 8.176 5.290 10.403 1.00 93.94 166 PHE A N 1
ATOM 1306 C CA . PHE A 1 166 ? 9.290 4.528 9.847 1.00 93.94 166 PHE A CA 1
ATOM 1307 C C . PHE A 1 166 ? 9.895 5.171 8.585 1.00 93.94 166 PHE A C 1
ATOM 1309 O O . PHE A 1 166 ? 11.117 5.225 8.444 1.00 93.94 166 PHE A O 1
ATOM 1316 N N . MET A 1 167 ? 9.067 5.677 7.663 1.00 94.81 167 MET A N 1
ATOM 1317 C CA . MET A 1 167 ? 9.542 6.373 6.457 1.00 94.81 167 MET A CA 1
ATOM 1318 C C . MET A 1 167 ? 10.326 7.645 6.810 1.00 94.81 167 MET A C 1
ATOM 1320 O O . MET A 1 167 ? 11.413 7.877 6.270 1.00 94.81 167 MET A O 1
ATOM 1324 N N . VAL A 1 168 ? 9.800 8.446 7.739 1.00 93.56 168 VAL A N 1
ATOM 1325 C CA . VAL A 1 168 ? 10.429 9.684 8.217 1.00 93.56 168 VAL A CA 1
ATOM 1326 C C . VAL A 1 168 ? 11.726 9.392 8.967 1.00 93.56 168 VAL A C 1
ATOM 1328 O O . VAL A 1 168 ? 12.716 10.080 8.739 1.00 93.56 168 VAL A O 1
ATOM 1331 N N . GLU A 1 169 ? 11.756 8.367 9.818 1.00 91.88 169 GLU A N 1
ATOM 1332 C CA . GLU A 1 169 ? 12.943 7.970 10.577 1.00 91.88 169 GLU A CA 1
ATOM 1333 C C . GLU A 1 169 ? 14.068 7.505 9.643 1.00 91.88 169 GLU A C 1
ATOM 1335 O O . GLU A 1 169 ? 15.215 7.937 9.768 1.00 91.88 169 GLU A O 1
ATOM 1340 N N . LYS A 1 170 ? 13.753 6.633 8.677 1.00 92.19 170 LYS A N 1
ATOM 1341 C CA . LYS A 1 170 ? 14.769 6.032 7.803 1.00 92.19 170 LYS A CA 1
ATOM 1342 C C . LYS A 1 170 ? 15.223 6.958 6.684 1.00 92.19 170 LYS A C 1
ATOM 1344 O O . LYS A 1 170 ? 16.368 6.854 6.243 1.00 92.19 170 LYS A O 1
ATOM 1349 N N . ARG A 1 171 ? 14.347 7.827 6.173 1.00 88.81 171 ARG A N 1
ATOM 1350 C CA . ARG A 1 171 ? 14.611 8.626 4.964 1.00 88.81 171 ARG A CA 1
ATOM 1351 C C . ARG A 1 171 ? 14.055 10.060 5.065 1.00 88.81 171 ARG A C 1
ATOM 1353 O O . ARG A 1 171 ? 13.403 10.515 4.124 1.00 88.81 171 ARG A O 1
ATOM 1360 N N . PRO A 1 172 ? 14.386 10.846 6.107 1.00 87.12 172 PRO A N 1
ATOM 1361 C CA . PRO A 1 172 ? 13.790 12.174 6.315 1.00 87.12 172 PRO A CA 1
ATOM 1362 C C . PRO A 1 172 ? 14.060 13.161 5.171 1.00 87.12 172 PRO A C 1
ATOM 1364 O O . PRO A 1 172 ? 13.194 13.950 4.794 1.00 87.12 172 PRO A O 1
ATOM 1367 N N . GLY A 1 173 ? 15.247 13.086 4.557 1.00 84.69 173 GLY A N 1
ATOM 1368 C CA . GLY A 1 173 ? 15.613 13.915 3.403 1.00 84.69 173 GLY A CA 1
ATOM 1369 C C . GLY A 1 173 ? 14.840 13.589 2.120 1.00 84.69 173 GLY A C 1
ATOM 1370 O O . GLY A 1 173 ? 14.853 14.388 1.193 1.00 84.69 173 GLY A O 1
ATOM 1371 N N . SER A 1 174 ? 14.158 12.442 2.072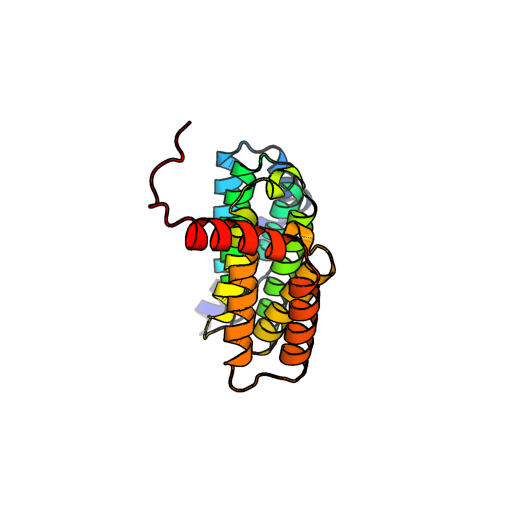 1.00 86.50 174 SER A N 1
ATOM 1372 C CA . SER A 1 174 ? 13.429 11.959 0.891 1.00 86.50 174 SER A CA 1
ATOM 1373 C C . SER A 1 174 ? 11.935 12.277 0.931 1.00 86.50 174 SER A C 1
ATOM 1375 O O . SER A 1 174 ? 11.249 12.067 -0.061 1.00 86.50 174 SER A O 1
ATOM 1377 N N . ILE A 1 175 ? 11.431 12.780 2.062 1.00 89.69 175 ILE A N 1
ATOM 1378 C CA . ILE A 1 175 ? 10.013 13.122 2.230 1.00 89.69 175 ILE A CA 1
ATOM 1379 C C . ILE A 1 175 ? 9.629 14.329 1.361 1.00 89.69 175 ILE A C 1
ATOM 1381 O O . ILE A 1 175 ? 8.534 14.360 0.808 1.00 89.69 175 ILE A O 1
ATOM 1385 N N . GLY A 1 176 ? 10.531 15.305 1.192 1.00 86.62 176 GLY A N 1
ATOM 1386 C CA . GLY A 1 176 ? 10.349 16.429 0.264 1.00 86.62 176 GLY A CA 1
ATOM 1387 C C . GLY A 1 176 ? 9.013 17.161 0.448 1.00 86.62 176 GLY A C 1
ATOM 1388 O O . GLY A 1 176 ? 8.651 17.536 1.562 1.00 86.62 176 GLY A O 1
ATOM 1389 N N . ALA A 1 177 ? 8.256 17.340 -0.636 1.00 86.38 177 ALA A N 1
ATOM 1390 C CA . ALA A 1 177 ? 6.932 17.968 -0.605 1.00 86.38 177 ALA A CA 1
ATOM 1391 C C . ALA A 1 177 ? 5.857 17.159 0.157 1.00 86.38 177 ALA A C 1
ATOM 1393 O O . ALA A 1 177 ? 4.783 17.691 0.432 1.00 86.38 177 ALA A O 1
ATOM 1394 N N . GLY A 1 178 ? 6.149 15.909 0.533 1.00 90.81 178 GLY A N 1
ATOM 1395 C CA . GLY A 1 178 ? 5.253 15.007 1.260 1.00 90.81 178 GLY A CA 1
ATOM 1396 C C . GLY A 1 178 ? 5.025 15.358 2.732 1.00 90.81 178 GLY A C 1
ATOM 1397 O O . GLY A 1 178 ? 4.142 14.790 3.369 1.00 90.81 178 GLY A O 1
ATOM 1398 N N . TRP A 1 179 ? 5.779 16.306 3.304 1.00 91.62 179 TRP A N 1
ATOM 1399 C CA . TRP A 1 179 ? 5.585 16.724 4.702 1.00 91.62 179 TRP A CA 1
ATOM 1400 C C . TRP A 1 179 ? 4.165 17.236 4.979 1.00 91.62 179 TRP A C 1
ATOM 1402 O O . TRP A 1 179 ? 3.659 17.050 6.084 1.00 91.62 179 TRP A O 1
ATOM 1412 N N . ALA A 1 180 ? 3.496 17.821 3.979 1.00 91.19 180 ALA A N 1
ATOM 1413 C CA . ALA A 1 180 ? 2.097 18.224 4.100 1.00 91.19 180 ALA A CA 1
ATOM 1414 C C . ALA A 1 180 ? 1.185 17.019 4.407 1.00 91.19 180 ALA A C 1
ATOM 1416 O O . ALA A 1 180 ? 0.396 17.071 5.349 1.00 91.19 180 ALA A O 1
ATOM 1417 N N . GLN A 1 181 ? 1.354 15.911 3.679 1.00 94.44 181 GLN A N 1
ATOM 1418 C CA . GLN A 1 181 ? 0.622 14.658 3.891 1.00 94.44 181 GLN A CA 1
ATOM 1419 C C . GLN A 1 181 ? 0.971 14.045 5.250 1.00 94.44 181 GLN A C 1
ATOM 1421 O O . GLN A 1 181 ? 0.077 13.583 5.955 1.00 94.44 181 GLN A O 1
ATOM 1426 N N . VAL A 1 182 ? 2.247 14.086 5.661 1.00 94.62 182 VAL A N 1
ATOM 1427 C CA . VAL A 1 182 ? 2.674 13.613 6.991 1.00 94.62 182 VAL A CA 1
ATOM 1428 C C . VAL A 1 182 ? 1.898 14.334 8.094 1.00 94.62 182 VAL A C 1
ATOM 1430 O O . VAL A 1 182 ? 1.285 13.683 8.940 1.00 94.62 182 VAL A O 1
ATOM 1433 N N . PHE A 1 183 ? 1.867 15.669 8.074 1.00 92.94 183 PHE A N 1
ATOM 1434 C CA . PHE A 1 183 ? 1.133 16.434 9.083 1.00 92.94 183 PHE A CA 1
ATOM 1435 C C . PHE A 1 183 ? -0.375 16.192 9.011 1.00 92.94 183 PHE A C 1
ATOM 1437 O O . PHE A 1 183 ? -1.018 16.066 10.053 1.00 92.94 183 PHE A O 1
ATOM 1444 N N . GLN A 1 184 ? -0.932 16.055 7.807 1.00 94.56 184 GLN A N 1
ATOM 1445 C CA . GLN A 1 184 ? -2.347 15.747 7.628 1.00 94.56 184 GLN A CA 1
ATOM 1446 C C . GLN A 1 184 ? -2.719 14.381 8.224 1.00 94.56 184 GLN A C 1
ATOM 1448 O O . GLN A 1 184 ? -3.750 14.270 8.890 1.00 94.56 184 GLN A O 1
ATOM 1453 N N . ILE A 1 185 ? -1.880 13.359 8.033 1.00 95.06 185 ILE A N 1
ATOM 1454 C CA . ILE A 1 185 ? -2.055 12.021 8.615 1.00 95.06 185 ILE A CA 1
ATOM 1455 C C . ILE A 1 185 ? -2.004 12.092 10.143 1.00 95.06 185 ILE A C 1
ATOM 1457 O O . ILE A 1 185 ? -2.889 11.551 10.804 1.00 95.06 185 ILE A O 1
ATOM 1461 N N . LEU A 1 186 ? -1.024 12.800 10.712 1.00 92.44 186 LEU A N 1
ATOM 1462 C CA . LEU A 1 186 ? -0.907 12.958 12.166 1.00 92.44 186 LEU A CA 1
ATOM 1463 C C . LEU A 1 186 ? -2.101 13.702 12.771 1.00 92.44 186 LEU A C 1
ATOM 1465 O O . LEU A 1 186 ? -2.614 13.293 13.811 1.00 92.44 186 LEU A O 1
ATOM 1469 N N . GLN A 1 187 ? -2.582 14.755 12.111 1.00 91.31 187 GLN A N 1
ATOM 1470 C CA . GLN A 1 187 ? -3.769 15.488 12.547 1.00 91.31 187 GLN A CA 1
ATOM 1471 C C . GLN A 1 187 ? -5.014 14.592 12.557 1.00 91.31 187 GLN A C 1
ATOM 1473 O O . GLN A 1 187 ? -5.787 14.613 13.518 1.00 91.31 187 GLN A O 1
ATOM 1478 N N . LEU A 1 188 ? -5.208 13.792 11.504 1.00 92.88 188 LEU A N 1
ATOM 1479 C CA . LEU A 1 188 ? -6.307 12.829 11.439 1.00 92.88 188 LEU A CA 1
ATOM 1480 C C . LEU A 1 188 ? -6.182 11.787 12.555 1.00 92.88 188 LEU A C 1
ATOM 1482 O O . LEU A 1 188 ? -7.167 11.492 13.221 1.00 92.88 188 LEU A O 1
ATOM 1486 N N . ALA A 1 189 ? -4.971 11.297 12.824 1.00 91.12 189 ALA A N 1
ATOM 1487 C CA . ALA A 1 189 ? -4.723 10.296 13.859 1.00 91.12 189 ALA A CA 1
ATOM 1488 C C . ALA A 1 189 ? -4.925 10.823 15.283 1.00 91.12 189 ALA A C 1
ATOM 1490 O O . ALA A 1 189 ? -5.423 10.099 16.146 1.00 91.12 189 ALA A O 1
ATOM 1491 N N . ALA A 1 190 ? -4.612 12.095 15.524 1.00 88.25 190 ALA A N 1
ATOM 1492 C CA . ALA A 1 190 ? -4.933 12.777 16.775 1.00 88.25 190 ALA A CA 1
ATOM 1493 C C . ALA A 1 190 ? -6.447 12.995 16.960 1.00 88.25 190 ALA A C 1
ATOM 1495 O O . ALA A 1 190 ? -6.915 13.122 18.087 1.00 88.25 190 ALA A O 1
ATOM 1496 N N . SER A 1 191 ? -7.211 13.029 15.863 1.00 87.12 191 SER A N 1
ATOM 1497 C CA . SER A 1 191 ? -8.664 13.238 15.881 1.00 87.12 191 SER A CA 1
ATOM 1498 C C . SER A 1 191 ? -9.467 11.936 16.018 1.00 87.12 191 SER A C 1
ATOM 1500 O O . SER A 1 191 ? -10.686 11.986 16.183 1.00 87.12 191 SER A O 1
ATOM 1502 N N . GLU A 1 192 ? -8.821 10.766 15.948 1.00 85.44 192 GLU A N 1
ATOM 1503 C CA . GLU A 1 192 ? -9.502 9.481 16.115 1.00 85.44 192 GLU A CA 1
ATOM 1504 C C . GLU A 1 192 ? -9.940 9.279 17.581 1.00 85.44 192 GLU A C 1
ATOM 1506 O O . GLU A 1 192 ? -9.128 9.447 18.495 1.00 85.44 192 GLU A O 1
ATOM 1511 N N . PRO A 1 193 ? -11.184 8.832 17.847 1.00 75.88 193 PRO A N 1
ATOM 1512 C CA . PRO A 1 193 ? -11.705 8.672 19.211 1.00 75.88 193 PRO A CA 1
ATOM 1513 C C . PRO A 1 193 ? -10.891 7.712 20.090 1.00 75.88 193 PRO A C 1
ATOM 1515 O O . PRO A 1 193 ? -10.942 7.790 21.314 1.00 75.88 193 PRO A O 1
ATOM 1518 N N . LYS A 1 194 ? -10.165 6.781 19.458 1.00 68.38 194 LYS A N 1
ATOM 1519 C CA . LYS A 1 194 ? -9.291 5.789 20.097 1.00 68.38 194 LYS A CA 1
ATOM 1520 C C . LYS A 1 194 ? -7.811 6.063 19.810 1.00 68.38 194 LYS A C 1
ATOM 1522 O O . LYS A 1 194 ? -7.037 5.118 19.666 1.00 68.38 194 LYS A O 1
ATOM 1527 N N . SER A 1 195 ? -7.417 7.331 19.676 1.00 66.44 195 SER A N 1
ATOM 1528 C CA . SER A 1 195 ? -6.005 7.689 19.531 1.00 66.44 195 SER A CA 1
ATOM 1529 C C . SER A 1 195 ? -5.218 7.139 20.728 1.00 66.44 195 SER A C 1
ATOM 1531 O O . SER A 1 195 ? -5.480 7.492 21.879 1.00 66.44 195 SER A O 1
ATOM 1533 N N . ASN A 1 196 ? -4.325 6.182 20.464 1.00 71.44 196 ASN A N 1
ATOM 1534 C CA . ASN A 1 196 ? -3.571 5.463 21.489 1.00 71.44 196 ASN A CA 1
ATOM 1535 C C . ASN A 1 196 ? -2.200 6.123 21.700 1.00 71.44 196 ASN A C 1
ATOM 1537 O O . ASN A 1 196 ? -1.718 6.868 20.846 1.00 71.44 196 ASN A O 1
ATOM 1541 N N . LYS A 1 197 ? -1.538 5.809 22.817 1.00 79.38 197 LYS A N 1
ATOM 1542 C CA . LYS A 1 197 ? -0.204 6.320 23.165 1.00 79.38 197 LYS A CA 1
ATOM 1543 C C . LYS A 1 197 ? 0.805 6.185 22.016 1.00 79.38 197 LYS A C 1
ATOM 1545 O O . LYS A 1 197 ? 1.567 7.109 21.773 1.00 79.38 197 LYS A O 1
ATOM 1550 N N . GLU A 1 198 ? 0.754 5.083 21.272 1.00 76.44 198 GLU A N 1
ATOM 1551 C CA . GLU A 1 198 ? 1.631 4.820 20.122 1.00 76.44 198 GLU A CA 1
ATOM 1552 C C . GLU A 1 198 ? 1.525 5.887 19.021 1.00 76.44 198 GLU A C 1
ATOM 1554 O O . GLU A 1 198 ? 2.537 6.291 18.454 1.00 76.44 198 GLU A O 1
ATOM 1559 N N . VAL A 1 199 ? 0.316 6.395 18.751 1.00 78.00 199 VAL A N 1
ATOM 1560 C CA . VAL A 1 199 ? 0.089 7.462 17.762 1.00 78.00 199 VAL A CA 1
ATOM 1561 C C . VAL A 1 199 ? 0.726 8.768 18.227 1.00 78.00 199 VAL A C 1
ATOM 1563 O O . VAL A 1 199 ? 1.344 9.473 17.430 1.00 78.00 199 VAL A O 1
ATOM 1566 N N . LEU A 1 200 ? 0.600 9.085 19.518 1.00 82.88 200 LEU A N 1
ATOM 1567 C CA . LEU A 1 200 ? 1.209 10.275 20.108 1.00 82.88 200 LEU A CA 1
ATOM 1568 C C . LEU A 1 200 ? 2.737 10.169 20.110 1.00 82.88 200 LEU A C 1
ATOM 1570 O O . LEU A 1 200 ? 3.409 11.117 19.708 1.00 82.88 200 LEU A O 1
ATOM 1574 N N . ASP A 1 201 ? 3.285 9.019 20.507 1.00 86.38 201 ASP A N 1
ATOM 1575 C CA . ASP A 1 201 ? 4.728 8.770 20.534 1.00 86.38 201 ASP A CA 1
ATOM 1576 C C . ASP A 1 201 ? 5.336 8.900 19.125 1.00 86.38 201 ASP A C 1
ATOM 1578 O O . ASP A 1 201 ? 6.332 9.609 18.948 1.00 86.38 201 ASP A O 1
ATOM 1582 N N . ALA A 1 202 ? 4.689 8.312 18.111 1.00 84.62 202 ALA A N 1
ATOM 1583 C CA . ALA A 1 202 ? 5.074 8.456 16.708 1.00 84.62 202 ALA A CA 1
ATOM 1584 C C . ALA A 1 202 ? 4.976 9.915 16.228 1.00 84.62 202 ALA A C 1
ATOM 1586 O O . ALA A 1 202 ? 5.900 10.432 15.602 1.00 84.62 202 ALA A O 1
ATOM 1587 N N . ALA A 1 203 ? 3.897 10.629 16.568 1.00 86.44 203 ALA A N 1
ATOM 1588 C CA . ALA A 1 203 ? 3.757 12.043 16.227 1.00 86.44 203 ALA A CA 1
ATOM 1589 C C . ALA A 1 203 ? 4.900 12.885 16.822 1.00 86.44 203 ALA A C 1
ATOM 1591 O O . ALA A 1 203 ? 5.506 13.695 16.119 1.00 86.44 203 ALA A O 1
ATOM 1592 N N . PHE A 1 204 ? 5.249 12.672 18.095 1.00 86.94 204 PHE A N 1
ATOM 1593 C CA . PHE A 1 204 ? 6.377 13.358 18.729 1.00 86.94 204 PHE A CA 1
ATOM 1594 C C . PHE A 1 204 ? 7.719 13.001 18.080 1.00 86.94 204 PHE A C 1
ATOM 1596 O O . PHE A 1 204 ? 8.563 13.887 17.918 1.00 86.94 204 PHE A O 1
ATOM 1603 N N . ALA A 1 205 ? 7.934 11.737 17.707 1.00 89.25 205 ALA A N 1
ATOM 1604 C CA . ALA A 1 205 ? 9.142 11.299 17.012 1.00 89.25 205 ALA A CA 1
ATOM 1605 C C . ALA A 1 205 ? 9.284 11.988 15.644 1.00 89.25 205 ALA A C 1
ATOM 1607 O O . ALA A 1 205 ? 10.302 12.638 15.385 1.00 89.25 205 ALA A O 1
ATOM 1608 N N . ILE A 1 206 ? 8.227 11.962 14.829 1.00 90.50 206 ILE A N 1
ATOM 1609 C CA . ILE A 1 206 ? 8.171 12.636 13.527 1.00 90.50 206 ILE A CA 1
ATOM 1610 C C . ILE A 1 206 ? 8.428 14.138 13.674 1.00 90.50 206 ILE A C 1
ATOM 1612 O O . ILE A 1 206 ? 9.230 14.700 12.927 1.00 90.50 206 ILE A O 1
ATOM 1616 N N . MET A 1 207 ? 7.808 14.800 14.656 1.00 87.62 207 MET A N 1
ATOM 1617 C CA . MET A 1 207 ? 7.992 16.239 14.883 1.00 87.62 207 MET A CA 1
ATOM 1618 C C . MET A 1 207 ? 9.439 16.598 15.242 1.00 87.62 207 MET A C 1
ATOM 1620 O O . MET A 1 207 ? 9.953 17.610 14.763 1.00 87.62 207 MET A O 1
ATOM 1624 N N . LYS A 1 208 ? 10.135 15.768 16.031 1.00 87.31 208 LYS A N 1
ATOM 1625 C CA . LYS A 1 208 ? 11.566 15.974 16.324 1.00 87.31 208 LYS A CA 1
ATOM 1626 C C . LYS A 1 208 ? 12.403 15.924 15.050 1.00 87.31 208 LYS A C 1
ATOM 1628 O O . LYS A 1 208 ? 13.257 16.787 14.845 1.00 87.31 208 LYS A O 1
ATOM 1633 N N . VAL A 1 209 ? 12.137 14.948 14.183 1.00 87.75 209 VAL A N 1
ATOM 1634 C CA . VAL A 1 209 ? 12.829 14.813 12.896 1.00 87.75 209 VAL A CA 1
ATOM 1635 C C . VAL A 1 209 ? 12.504 15.987 11.974 1.00 87.75 209 VAL A C 1
ATOM 1637 O O . VAL A 1 209 ? 13.411 16.533 11.349 1.00 87.75 209 VAL A O 1
ATOM 1640 N N . ALA A 1 210 ? 11.246 16.425 11.924 1.00 85.00 210 ALA A N 1
ATOM 1641 C CA . ALA A 1 210 ? 10.810 17.572 11.133 1.00 85.00 210 ALA A CA 1
ATOM 1642 C C . ALA A 1 210 ? 11.558 18.855 11.535 1.00 85.00 210 ALA A C 1
ATOM 1644 O O . ALA A 1 210 ? 12.127 19.534 10.683 1.00 85.00 210 ALA A O 1
ATOM 1645 N N . VAL A 1 211 ? 11.638 19.151 12.837 1.00 81.62 211 VAL A N 1
ATOM 1646 C CA . VAL A 1 211 ? 12.357 20.326 13.364 1.00 81.62 211 VAL A CA 1
ATOM 1647 C C . VAL A 1 211 ? 13.865 20.238 13.100 1.00 81.62 211 VAL A C 1
ATOM 1649 O O . VAL A 1 211 ? 14.495 21.247 12.785 1.00 81.62 211 VAL A O 1
ATOM 1652 N N . ALA A 1 212 ? 14.449 19.041 13.197 1.00 80.50 212 ALA A N 1
ATOM 1653 C CA . ALA A 1 212 ? 15.867 18.817 12.916 1.00 80.50 212 ALA A CA 1
ATOM 1654 C C . ALA A 1 212 ? 16.205 18.856 11.412 1.00 80.50 212 ALA A C 1
ATOM 1656 O O . ALA A 1 212 ? 17.351 19.107 11.028 1.00 80.50 212 ALA A O 1
ATOM 1657 N N . SER A 1 213 ? 15.223 18.608 10.544 1.00 71.94 213 SER A N 1
ATOM 1658 C CA . SER A 1 213 ? 15.415 18.542 9.099 1.00 71.94 213 SER A CA 1
ATOM 1659 C C . SER A 1 213 ? 15.566 19.943 8.496 1.00 71.94 213 SER A C 1
ATOM 1661 O O . SER A 1 213 ? 14.634 20.748 8.471 1.00 71.94 213 SER A O 1
ATOM 1663 N N . ARG A 1 214 ? 16.737 20.219 7.903 1.00 60.22 214 ARG A N 1
ATOM 1664 C CA . ARG A 1 214 ? 17.037 21.473 7.171 1.00 60.22 214 ARG A CA 1
ATOM 1665 C C . ARG A 1 214 ? 16.072 21.759 6.004 1.00 60.22 214 ARG A C 1
ATOM 1667 O O . ARG A 1 214 ? 16.020 22.883 5.508 1.00 60.22 214 ARG A O 1
ATOM 1674 N N . THR A 1 215 ? 15.304 20.765 5.562 1.00 55.69 215 THR A N 1
ATOM 1675 C CA . THR A 1 215 ? 14.287 20.854 4.502 1.00 55.69 215 THR A CA 1
ATOM 1676 C C . THR A 1 215 ? 13.154 21.820 4.863 1.00 55.69 215 THR A C 1
ATOM 1678 O O . THR A 1 215 ? 12.782 22.649 4.034 1.00 55.69 215 THR A O 1
ATOM 1681 N N . LEU A 1 216 ? 12.673 21.810 6.115 1.00 53.53 216 LEU A N 1
ATOM 1682 C CA . LEU A 1 216 ? 11.667 22.774 6.587 1.00 53.53 216 LEU A CA 1
ATOM 1683 C C . LEU A 1 216 ? 12.262 24.166 6.840 1.00 53.53 216 LEU A C 1
ATOM 1685 O O . LEU A 1 216 ? 11.569 25.165 6.665 1.00 53.53 216 LEU A O 1
ATOM 1689 N N . GLN A 1 217 ? 13.555 24.259 7.172 1.00 49.94 217 GLN A N 1
ATOM 1690 C CA . GLN A 1 217 ? 14.265 25.541 7.295 1.00 49.94 217 GLN A CA 1
ATOM 1691 C C . GLN A 1 217 ? 14.449 26.252 5.938 1.00 49.94 217 GLN A C 1
ATOM 1693 O O . GLN A 1 217 ? 14.471 27.481 5.884 1.00 49.94 217 GLN A O 1
ATOM 1698 N N . ARG A 1 218 ? 14.544 25.503 4.828 1.00 47.75 218 ARG A N 1
ATOM 1699 C CA . ARG A 1 218 ? 14.588 26.059 3.461 1.00 47.75 218 ARG A CA 1
ATOM 1700 C C . ARG A 1 218 ? 13.212 26.458 2.918 1.00 47.75 218 ARG A C 1
ATOM 1702 O O . ARG A 1 218 ? 13.078 27.522 2.322 1.00 47.75 218 ARG A O 1
ATOM 1709 N N . ALA A 1 219 ? 12.187 25.635 3.149 1.00 49.12 219 ALA A N 1
ATOM 1710 C CA . ALA A 1 219 ? 1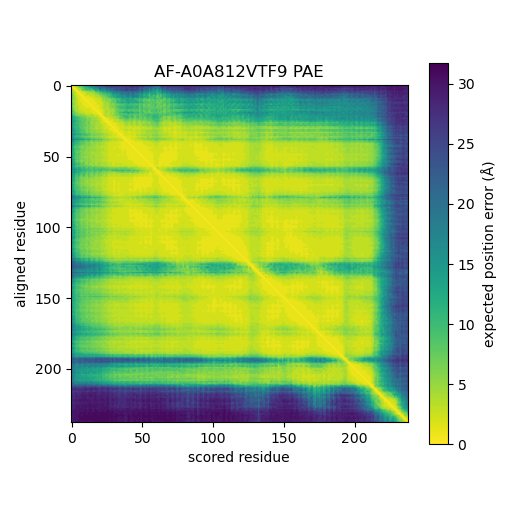0.814 25.956 2.748 1.00 49.12 219 ALA A CA 1
ATOM 1711 C C . ALA A 1 219 ? 10.278 27.188 3.496 1.00 49.12 219 ALA A C 1
ATOM 1713 O O . ALA A 1 219 ? 9.650 28.057 2.894 1.00 49.12 219 ALA A O 1
ATOM 1714 N N . SER A 1 220 ? 10.597 27.310 4.790 1.00 48.66 220 SER A N 1
ATOM 1715 C CA . SER A 1 220 ? 10.277 28.503 5.566 1.00 48.66 220 SER A CA 1
ATOM 1716 C C . SER A 1 220 ? 11.059 29.717 5.059 1.00 48.66 220 SER A C 1
ATOM 1718 O O . SER A 1 220 ? 10.447 30.749 4.828 1.00 48.66 220 SER A O 1
ATOM 1720 N N . THR A 1 221 ? 12.360 29.626 4.774 1.00 48.47 221 THR A N 1
ATOM 1721 C CA . THR A 1 221 ? 13.105 30.792 4.255 1.00 48.47 221 THR A CA 1
ATOM 1722 C C . THR A 1 221 ? 12.591 31.294 2.905 1.00 48.47 221 THR A C 1
ATOM 1724 O O . THR A 1 221 ? 12.475 32.501 2.755 1.00 48.47 221 THR A O 1
ATOM 1727 N N . LEU A 1 222 ? 12.196 30.442 1.954 1.00 51.00 222 LEU A N 1
ATOM 1728 C CA . LEU A 1 222 ? 11.631 30.909 0.674 1.00 51.00 222 LEU A CA 1
ATOM 1729 C C . LEU A 1 222 ? 10.220 31.502 0.820 1.00 51.00 222 LEU A C 1
ATOM 1731 O O . LEU A 1 222 ? 9.933 32.555 0.250 1.00 51.00 222 LEU A O 1
ATOM 1735 N N . TYR A 1 223 ? 9.357 30.877 1.627 1.00 50.19 223 TYR A N 1
ATOM 1736 C CA . TYR A 1 223 ? 8.004 31.384 1.868 1.00 50.19 223 TYR A CA 1
ATOM 1737 C C . TYR A 1 223 ? 8.030 32.686 2.689 1.00 50.19 223 TYR A C 1
ATOM 1739 O O . TYR A 1 223 ? 7.383 33.662 2.316 1.00 50.19 223 TYR A O 1
ATOM 1747 N N . TRP A 1 224 ? 8.859 32.762 3.738 1.00 44.50 224 TRP A N 1
ATOM 1748 C CA . TRP A 1 224 ? 9.066 33.978 4.531 1.00 44.50 224 TRP A CA 1
ATOM 1749 C C . TRP A 1 224 ? 9.780 35.077 3.742 1.00 44.50 224 TRP A C 1
ATOM 1751 O O . TRP A 1 224 ? 9.409 36.232 3.894 1.00 44.50 224 TRP A O 1
ATOM 1761 N N . LEU A 1 225 ? 10.736 34.768 2.858 1.00 48.91 225 LEU A N 1
ATOM 1762 C CA . LEU A 1 225 ? 11.343 35.781 1.985 1.00 48.91 225 LEU A CA 1
ATOM 1763 C C . LEU A 1 225 ? 10.327 36.344 0.986 1.00 48.91 225 LEU A C 1
ATOM 1765 O O . LEU A 1 225 ? 10.315 37.551 0.781 1.00 48.91 225 LEU A O 1
ATOM 1769 N N . SER A 1 226 ? 9.431 35.523 0.427 1.00 52.78 226 SER A N 1
ATOM 1770 C CA . SER A 1 226 ? 8.344 36.022 -0.430 1.00 52.78 226 SER A CA 1
ATOM 1771 C C . SER A 1 226 ? 7.323 36.872 0.343 1.00 52.78 226 SER A C 1
ATOM 1773 O O . SER A 1 226 ? 6.896 37.919 -0.141 1.00 52.78 226 SER A O 1
ATOM 1775 N N . ALA A 1 227 ? 7.004 36.480 1.582 1.00 47.88 227 ALA A N 1
ATOM 1776 C CA . ALA A 1 227 ? 6.089 37.202 2.463 1.00 47.88 227 ALA A CA 1
ATOM 1777 C C . ALA A 1 227 ? 6.689 38.510 3.016 1.00 47.88 227 ALA A C 1
ATOM 1779 O O . ALA A 1 227 ? 5.960 39.478 3.212 1.00 47.88 227 ALA A O 1
ATOM 1780 N N . ILE A 1 228 ? 8.008 38.565 3.237 1.00 50.62 228 ILE A N 1
ATOM 1781 C CA . ILE A 1 228 ? 8.739 39.766 3.676 1.00 50.62 228 ILE A CA 1
ATOM 1782 C C . ILE A 1 228 ? 9.031 40.701 2.490 1.00 50.62 228 ILE A C 1
ATOM 1784 O O . ILE A 1 228 ? 9.028 41.917 2.661 1.00 50.62 228 ILE A O 1
ATOM 1788 N N . ALA A 1 229 ? 9.255 40.163 1.285 1.00 50.12 229 ALA A N 1
ATOM 1789 C CA . ALA A 1 229 ? 9.569 40.952 0.091 1.00 50.12 229 ALA A CA 1
ATOM 1790 C C . ALA A 1 229 ? 8.337 41.526 -0.635 1.00 50.12 229 ALA A C 1
ATOM 1792 O O . ALA A 1 229 ? 8.506 42.304 -1.571 1.00 50.12 229 ALA A O 1
ATOM 1793 N N . GLY A 1 230 ? 7.110 41.164 -0.236 1.00 44.75 230 GLY A N 1
ATOM 1794 C CA . GLY A 1 230 ? 5.875 41.762 -0.763 1.00 44.75 230 GLY A CA 1
ATOM 1795 C C . GLY A 1 230 ? 5.664 41.612 -2.277 1.00 44.75 230 GLY A C 1
ATOM 1796 O O . GLY A 1 230 ? 4.940 42.409 -2.871 1.00 44.75 230 GLY A O 1
ATOM 1797 N N . LEU A 1 231 ? 6.297 40.628 -2.923 1.00 48.91 231 LEU A N 1
ATOM 1798 C CA . LEU A 1 231 ? 6.219 40.437 -4.375 1.00 48.91 231 LEU A CA 1
ATOM 1799 C C . LEU A 1 231 ? 4.998 39.573 -4.754 1.00 48.91 231 LEU A C 1
ATOM 1801 O O . LEU A 1 231 ? 4.855 38.468 -4.226 1.00 48.91 231 LEU A O 1
ATOM 1805 N N . PRO A 1 232 ? 4.118 40.034 -5.666 1.00 43.94 232 PRO A N 1
ATOM 1806 C CA . PRO A 1 232 ? 2.971 39.253 -6.124 1.00 43.94 232 PRO A CA 1
ATOM 1807 C C . PRO A 1 232 ? 3.392 38.046 -6.986 1.00 43.94 232 PRO A C 1
ATOM 1809 O O . PRO A 1 232 ? 4.467 38.057 -7.597 1.00 43.94 232 PRO A O 1
ATOM 1812 N N . PRO A 1 233 ? 2.544 37.002 -7.079 1.00 45.91 233 PRO A N 1
ATOM 1813 C CA . PRO A 1 233 ? 2.894 35.743 -7.722 1.00 45.91 233 PRO A CA 1
ATOM 1814 C C . PRO A 1 233 ? 2.754 35.858 -9.244 1.00 45.91 233 PRO A C 1
ATOM 1816 O O . PRO A 1 233 ? 1.761 35.432 -9.826 1.00 45.91 233 PRO A O 1
ATOM 1819 N N . SER A 1 234 ? 3.748 36.438 -9.913 1.00 52.06 234 SER A N 1
ATOM 1820 C CA . SER A 1 234 ? 3.876 36.323 -11.369 1.00 52.06 234 SER A CA 1
ATOM 1821 C C . SER A 1 234 ? 5.304 36.610 -11.831 1.00 52.06 234 SER A C 1
ATOM 1823 O O . SER A 1 234 ? 5.603 37.730 -12.229 1.00 52.06 234 SER A O 1
ATOM 1825 N N . ALA A 1 235 ? 6.181 35.605 -11.787 1.00 45.19 235 ALA A N 1
ATOM 1826 C CA . ALA A 1 235 ? 7.335 35.486 -12.690 1.00 45.19 235 ALA A CA 1
ATOM 1827 C C . ALA A 1 235 ? 8.098 34.179 -12.416 1.00 45.19 235 ALA A C 1
ATOM 1829 O O . ALA A 1 235 ? 9.163 34.174 -11.809 1.00 45.19 235 ALA A O 1
ATOM 1830 N N . SER A 1 236 ? 7.562 33.056 -12.883 1.00 40.28 236 SER A N 1
ATOM 1831 C CA . SER A 1 236 ? 8.340 31.828 -13.079 1.00 40.28 236 SER A CA 1
ATOM 1832 C C . SER A 1 236 ? 7.983 31.215 -14.431 1.00 40.28 236 SER A C 1
ATOM 1834 O O . SER A 1 236 ? 7.411 30.137 -14.549 1.00 40.28 236 SER A O 1
ATOM 1836 N N . LYS A 1 237 ? 8.297 31.967 -15.487 1.00 42.19 237 LYS A N 1
ATOM 1837 C CA . LYS A 1 237 ? 8.631 31.416 -16.799 1.00 42.19 237 LYS A CA 1
ATOM 1838 C C . LYS A 1 237 ? 9.872 32.143 -17.288 1.00 42.19 237 LYS A C 1
ATOM 1840 O O . LYS A 1 237 ? 9.753 33.266 -17.770 1.00 42.19 237 LYS A O 1
ATOM 1845 N N . LEU A 1 238 ? 11.018 31.505 -17.083 1.00 34.81 238 LEU A N 1
ATOM 1846 C CA . LEU A 1 238 ? 12.147 31.347 -18.001 1.00 34.81 238 LEU A CA 1
ATOM 1847 C C . LEU A 1 238 ? 13.141 30.387 -17.345 1.00 34.81 238 LEU A C 1
ATOM 1849 O O . LEU A 1 238 ? 13.405 30.571 -16.136 1.00 34.81 238 LEU A O 1
#